Protein AF-A0A1F4JPG4-F1 (afdb_monomer)

Solvent-accessible surface area (backbone atoms only — not comparable to full-atom values): 14672 Å² total; per-residue (Å²): 130,88,76,69,52,67,64,58,46,40,51,52,53,46,51,53,44,42,60,70,40,31,48,63,54,47,49,51,46,50,54,31,70,70,43,93,56,99,53,76,68,69,80,77,63,60,66,38,52,47,49,38,48,53,51,49,48,50,43,56,33,50,41,50,49,49,53,22,49,54,39,47,54,52,50,50,54,30,48,78,70,67,55,60,92,38,73,50,48,52,41,30,34,50,52,41,40,63,76,67,62,60,84,70,82,78,71,80,83,76,86,62,102,54,96,76,76,81,73,70,85,66,73,46,69,64,57,50,46,52,52,23,51,53,47,55,53,54,48,59,76,68,57,88,55,44,34,50,74,46,47,47,50,40,37,23,54,60,51,44,53,75,91,72,52,59,67,65,53,44,50,51,37,27,51,49,36,49,57,36,46,54,55,71,73,44,78,82,68,80,63,83,81,78,60,74,57,52,65,57,58,50,52,50,52,52,50,52,51,49,45,47,39,61,66,78,63,45,81,67,62,72,78,77,66,81,52,74,64,53,55,57,46,46,57,60,53,50,66,74,68,60,90,82,83,83,87,81,131

Structure (mmCIF, N/CA/C/O backbone):
data_AF-A0A1F4JPG4-F1
#
_entry.i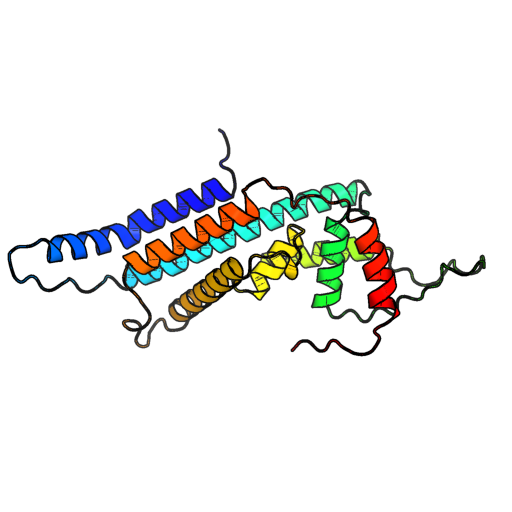d   AF-A0A1F4JPG4-F1
#
loop_
_atom_site.group_PDB
_atom_site.id
_atom_site.type_symbol
_atom_site.label_atom_id
_atom_site.label_alt_id
_atom_site.label_comp_id
_atom_site.label_asym_id
_atom_site.label_entity_id
_atom_site.label_seq_id
_atom_site.pdbx_PDB_ins_code
_atom_site.Cartn_x
_atom_site.Cartn_y
_atom_site.Cartn_z
_atom_site.occupancy
_atom_site.B_iso_or_equiv
_atom_site.auth_seq_id
_atom_site.auth_comp_id
_atom_site.auth_asym_id
_atom_site.auth_atom_id
_atom_site.pdbx_PDB_model_num
ATOM 1 N N . MET A 1 1 ? 18.561 -8.291 17.538 1.00 43.03 1 MET A N 1
ATOM 2 C CA . MET A 1 1 ? 18.469 -7.805 16.146 1.00 43.03 1 MET A CA 1
ATOM 3 C C . MET A 1 1 ? 17.394 -6.737 16.131 1.00 43.03 1 MET A C 1
ATOM 5 O O . MET A 1 1 ? 16.282 -7.047 16.532 1.00 43.03 1 MET A O 1
ATOM 9 N N . SER A 1 2 ? 17.735 -5.488 15.808 1.00 47.66 2 SER A N 1
ATOM 10 C CA . SER A 1 2 ? 16.728 -4.429 15.669 1.00 47.66 2 SER A CA 1
ATOM 11 C C . SER A 1 2 ? 15.822 -4.795 14.496 1.00 47.66 2 SER A C 1
ATOM 13 O O . SER A 1 2 ? 16.318 -4.946 13.383 1.00 47.66 2 SER A O 1
ATOM 15 N N . THR A 1 3 ? 14.533 -5.013 14.739 1.00 82.31 3 THR A N 1
ATOM 16 C CA . THR A 1 3 ? 13.554 -5.201 13.664 1.00 82.31 3 THR A CA 1
ATOM 17 C C . THR A 1 3 ? 13.344 -3.851 12.989 1.00 82.31 3 THR A C 1
ATOM 19 O O . THR A 1 3 ? 13.038 -2.881 13.682 1.00 82.31 3 THR A O 1
ATOM 22 N N . LEU A 1 4 ? 13.551 -3.780 11.672 1.00 84.75 4 LEU A N 1
ATOM 23 C CA . LEU A 1 4 ? 13.237 -2.588 10.879 1.00 84.75 4 LEU A CA 1
ATOM 24 C C . LEU A 1 4 ? 11.781 -2.175 11.120 1.00 84.75 4 LEU A C 1
ATOM 26 O O . LEU A 1 4 ? 10.916 -3.037 11.302 1.00 84.75 4 LEU A O 1
ATOM 30 N N . SER A 1 5 ? 11.505 -0.872 11.110 1.00 89.75 5 SER A N 1
ATOM 31 C CA . SER A 1 5 ? 10.121 -0.400 11.086 1.00 89.75 5 SER A CA 1
ATOM 32 C C . SER A 1 5 ? 9.413 -0.893 9.812 1.00 89.75 5 SER A C 1
ATOM 34 O O . SER A 1 5 ? 10.076 -1.144 8.797 1.00 89.75 5 SER A O 1
ATOM 36 N N . PRO A 1 6 ? 8.070 -1.004 9.808 1.00 91.81 6 PRO A N 1
ATOM 37 C CA . PRO A 1 6 ? 7.336 -1.444 8.622 1.00 91.81 6 PRO A CA 1
ATOM 38 C C . PRO A 1 6 ? 7.661 -0.629 7.361 1.00 91.81 6 PRO A C 1
ATOM 40 O O . PRO A 1 6 ? 7.755 -1.190 6.271 1.00 91.81 6 PRO A O 1
ATOM 43 N N . PHE A 1 7 ? 7.878 0.684 7.502 1.00 94.88 7 PHE A N 1
ATOM 44 C CA . PHE A 1 7 ? 8.242 1.538 6.373 1.00 94.88 7 PHE A CA 1
ATOM 45 C C . PHE A 1 7 ? 9.685 1.334 5.909 1.00 94.88 7 PHE A C 1
ATOM 47 O O . PHE A 1 7 ? 9.926 1.275 4.709 1.00 94.88 7 PHE A O 1
ATOM 54 N N . GLU A 1 8 ? 10.649 1.203 6.824 1.00 94.94 8 GLU A N 1
ATOM 55 C CA . GLU A 1 8 ? 12.039 0.913 6.440 1.00 94.94 8 GLU A CA 1
ATOM 56 C C . GLU A 1 8 ? 12.138 -0.420 5.696 1.00 94.94 8 GLU A C 1
ATOM 58 O O . GLU A 1 8 ? 12.852 -0.511 4.699 1.00 94.94 8 GLU A O 1
ATOM 63 N N . HIS A 1 9 ? 11.369 -1.425 6.131 1.00 95.50 9 HIS A N 1
ATOM 64 C CA . HIS A 1 9 ? 11.250 -2.687 5.410 1.00 95.50 9 HIS A CA 1
ATOM 65 C C . HIS A 1 9 ? 10.672 -2.471 4.004 1.00 95.50 9 HIS A C 1
ATOM 67 O O . HIS A 1 9 ? 11.303 -2.871 3.031 1.00 95.50 9 HIS A O 1
ATOM 73 N N . LEU A 1 10 ? 9.525 -1.790 3.872 1.00 97.06 10 LEU A N 1
ATOM 74 C CA . LEU A 1 10 ? 8.938 -1.455 2.565 1.00 97.06 10 LEU A CA 1
ATOM 75 C C . LEU A 1 10 ? 9.953 -0.759 1.647 1.00 97.06 10 LEU A C 1
ATOM 77 O O . LEU A 1 10 ? 10.132 -1.155 0.496 1.00 97.06 10 LEU A O 1
ATOM 81 N N . PHE A 1 11 ? 10.613 0.281 2.154 1.00 97.50 11 PHE A N 1
ATOM 82 C CA . PHE A 1 11 ? 11.562 1.076 1.387 1.00 97.50 11 PHE A CA 1
ATOM 83 C C . PHE A 1 11 ? 12.734 0.222 0.898 1.00 97.50 11 PHE A C 1
ATOM 85 O O . PHE A 1 11 ? 13.049 0.247 -0.290 1.00 97.50 11 PHE A O 1
ATOM 92 N N . GLN A 1 12 ? 13.336 -0.575 1.787 1.00 97.69 12 GLN A N 1
ATOM 93 C CA . GLN A 1 12 ? 14.431 -1.474 1.429 1.00 97.69 12 GLN A CA 1
ATOM 94 C C . GLN A 1 12 ? 14.002 -2.471 0.346 1.00 97.69 12 GLN A C 1
ATOM 96 O O . GLN A 1 12 ? 14.712 -2.658 -0.640 1.00 97.69 12 GLN A O 1
ATOM 101 N N . ARG A 1 13 ? 12.831 -3.094 0.503 1.00 98.25 13 ARG A N 1
ATOM 102 C CA . ARG A 1 13 ? 12.308 -4.068 -0.461 1.00 98.25 13 ARG A CA 1
ATOM 103 C C . ARG A 1 13 ? 12.066 -3.438 -1.830 1.00 98.25 13 ARG A C 1
ATOM 105 O O . ARG A 1 13 ? 12.460 -4.003 -2.846 1.00 98.25 13 ARG A O 1
ATOM 112 N N . CYS A 1 14 ? 11.480 -2.246 -1.872 1.00 98.19 14 CYS A N 1
ATOM 113 C CA . CYS A 1 14 ? 11.285 -1.504 -3.114 1.00 98.19 14 CYS A CA 1
ATOM 114 C C . CYS A 1 14 ? 12.612 -1.103 -3.778 1.00 98.19 14 CYS A C 1
ATOM 116 O O . CYS A 1 14 ? 12.734 -1.221 -4.995 1.00 98.19 14 CYS A O 1
ATOM 118 N N . ASP A 1 15 ? 13.616 -0.685 -3.005 1.00 98.38 15 ASP A N 1
ATOM 119 C CA . ASP A 1 15 ? 14.960 -0.381 -3.514 1.00 98.38 15 ASP A CA 1
ATOM 120 C C . ASP A 1 15 ? 15.645 -1.626 -4.111 1.00 98.38 15 ASP A C 1
ATOM 122 O O . ASP A 1 15 ? 16.208 -1.568 -5.206 1.00 98.38 15 ASP A O 1
ATOM 126 N N . GLU A 1 16 ? 15.516 -2.787 -3.461 1.00 98.44 16 GLU A N 1
ATOM 127 C CA . GLU A 1 16 ? 15.978 -4.075 -3.998 1.00 98.44 16 GLU A CA 1
ATOM 128 C C . GLU A 1 16 ? 15.291 -4.423 -5.332 1.00 98.44 16 GLU A C 1
ATOM 130 O O . GLU A 1 16 ? 15.946 -4.893 -6.267 1.00 98.44 16 GLU A O 1
ATOM 135 N N . LEU A 1 17 ? 13.983 -4.168 -5.453 1.00 98.44 17 LEU A N 1
ATOM 136 C CA . LEU A 1 17 ? 13.232 -4.391 -6.692 1.00 98.44 17 LEU A CA 1
ATOM 137 C C . LEU A 1 17 ? 13.666 -3.437 -7.814 1.00 98.44 17 LEU A C 1
ATOM 139 O O . LEU A 1 17 ? 13.814 -3.883 -8.952 1.00 98.44 17 LEU A O 1
ATOM 143 N N . ILE A 1 18 ? 13.911 -2.157 -7.509 1.00 98.44 18 ILE A N 1
ATOM 144 C CA . ILE A 1 18 ? 14.429 -1.175 -8.477 1.00 98.44 18 ILE A CA 1
ATOM 145 C C . ILE A 1 18 ? 15.778 -1.651 -9.025 1.00 98.44 18 ILE A C 1
ATOM 147 O O . ILE A 1 18 ? 15.932 -1.796 -10.240 1.00 98.44 18 ILE A O 1
ATOM 151 N N . LYS A 1 19 ? 16.716 -1.988 -8.132 1.00 98.50 19 LYS A N 1
ATOM 152 C CA . LYS A 1 19 ? 18.059 -2.461 -8.498 1.00 98.50 19 LYS A CA 1
ATOM 153 C C . LYS A 1 19 ? 18.034 -3.721 -9.351 1.00 98.50 19 LYS A C 1
ATOM 155 O O . LYS A 1 19 ? 18.866 -3.895 -10.237 1.00 98.50 19 LYS A O 1
ATOM 160 N N . LYS A 1 20 ? 17.095 -4.623 -9.068 1.00 98.12 20 LYS A N 1
ATOM 161 C CA . LYS A 1 20 ? 16.998 -5.903 -9.767 1.00 98.12 20 LYS A CA 1
ATOM 162 C C . LYS A 1 20 ? 16.362 -5.782 -11.151 1.00 98.12 20 LYS A C 1
ATOM 164 O O . LYS A 1 20 ? 16.842 -6.435 -12.071 1.00 98.12 20 LYS A O 1
ATOM 169 N N . TYR A 1 21 ? 15.283 -5.013 -11.288 1.00 97.06 21 TYR A N 1
ATOM 170 C CA . TYR A 1 21 ? 14.443 -5.046 -12.492 1.00 97.06 21 TYR A CA 1
ATOM 171 C C . TYR A 1 21 ? 14.534 -3.789 -13.361 1.00 97.06 21 TYR A C 1
ATOM 173 O O . TYR A 1 21 ? 14.313 -3.887 -14.564 1.00 97.06 21 TYR A O 1
ATOM 181 N N . LEU A 1 22 ? 14.838 -2.620 -12.788 1.00 96.50 22 LEU A N 1
ATOM 182 C CA . LEU A 1 22 ? 14.841 -1.353 -13.527 1.00 96.50 22 LEU A CA 1
ATOM 183 C C . LEU A 1 22 ? 16.251 -0.882 -13.871 1.00 96.50 22 LEU A C 1
ATOM 185 O O . LEU A 1 22 ? 16.500 -0.538 -15.024 1.00 96.50 22 LEU A O 1
ATOM 189 N N . ASP A 1 23 ? 17.180 -0.909 -12.912 1.00 97.06 23 ASP A N 1
ATOM 190 C CA . ASP A 1 23 ? 18.548 -0.412 -13.118 1.00 97.06 23 ASP A CA 1
ATOM 191 C C . ASP A 1 23 ? 19.264 -1.051 -14.328 1.00 97.06 23 ASP A C 1
ATOM 193 O O . ASP A 1 23 ? 19.927 -0.315 -15.062 1.00 97.06 23 ASP A O 1
ATOM 197 N N . PRO A 1 24 ? 19.120 -2.363 -14.625 1.00 95.94 24 PRO A N 1
ATOM 198 C CA . PRO A 1 24 ? 19.713 -2.947 -15.829 1.00 95.94 24 PRO A CA 1
ATOM 199 C C . PRO A 1 24 ? 19.154 -2.358 -17.132 1.00 95.94 24 PRO A C 1
ATOM 201 O O . PRO A 1 24 ? 19.920 -2.125 -18.067 1.00 95.94 24 PRO A O 1
ATOM 204 N N . ILE A 1 25 ? 17.843 -2.091 -17.187 1.00 94.31 25 ILE A N 1
ATOM 205 C CA . ILE A 1 25 ? 17.171 -1.504 -18.357 1.00 94.31 25 ILE A CA 1
ATOM 206 C C . ILE A 1 25 ? 17.640 -0.060 -18.539 1.00 94.31 25 ILE A C 1
ATOM 208 O O . ILE A 1 25 ? 18.108 0.308 -19.612 1.00 94.31 25 ILE A O 1
ATOM 212 N N . ILE A 1 26 ? 17.590 0.728 -17.461 1.00 94.75 26 ILE A N 1
ATOM 213 C CA . ILE A 1 26 ? 18.007 2.136 -17.447 1.00 94.75 26 ILE A CA 1
ATOM 214 C C . ILE A 1 26 ? 19.466 2.265 -17.887 1.00 94.75 26 ILE A C 1
ATOM 216 O O . ILE A 1 26 ? 19.798 3.105 -18.722 1.00 94.75 26 ILE A O 1
ATOM 220 N N . LYS A 1 27 ? 20.346 1.411 -17.356 1.00 94.31 27 LYS A N 1
ATOM 221 C CA . LYS A 1 27 ? 21.761 1.412 -17.719 1.00 94.31 27 LYS A CA 1
ATOM 222 C C . LYS A 1 27 ? 21.963 1.092 -19.200 1.00 94.31 27 LYS A C 1
ATOM 224 O O . LYS A 1 27 ? 22.714 1.796 -19.862 1.00 94.31 27 LYS A O 1
ATOM 229 N N . ALA A 1 28 ? 21.282 0.076 -19.730 1.00 91.56 28 ALA A N 1
ATOM 230 C CA . ALA A 1 28 ? 21.387 -0.284 -21.143 1.00 91.56 28 ALA A CA 1
ATOM 231 C C . ALA A 1 28 ? 20.896 0.842 -22.073 1.00 91.56 28 ALA A C 1
ATOM 233 O O . ALA A 1 28 ? 21.513 1.101 -23.107 1.00 91.56 28 ALA A O 1
ATOM 234 N N . GLU A 1 29 ? 19.822 1.542 -21.695 1.00 90.44 29 GLU A N 1
ATOM 235 C CA . GLU A 1 29 ? 19.329 2.725 -22.411 1.00 90.44 29 GLU A CA 1
ATOM 236 C C . GLU A 1 29 ? 20.355 3.871 -22.383 1.00 90.44 29 GLU A C 1
ATOM 238 O O . GLU A 1 29 ? 20.649 4.464 -23.422 1.00 90.44 29 GLU A O 1
ATOM 243 N N . GLN A 1 30 ? 20.944 4.161 -21.219 1.00 91.00 30 GLN A N 1
ATOM 244 C CA . GLN A 1 30 ? 21.966 5.204 -21.068 1.00 91.00 30 GLN A CA 1
ATOM 245 C C . GLN A 1 30 ? 23.254 4.877 -21.831 1.00 91.00 30 GLN A C 1
ATOM 247 O O . GLN A 1 30 ? 23.802 5.749 -22.504 1.00 91.00 30 GLN A O 1
ATOM 252 N N . ASP A 1 31 ? 23.725 3.632 -21.767 1.00 91.31 31 ASP A N 1
ATOM 253 C CA . ASP A 1 31 ? 24.916 3.175 -22.487 1.00 91.31 31 ASP A CA 1
ATOM 254 C C . ASP A 1 31 ? 24.715 3.303 -24.010 1.00 91.31 31 ASP A C 1
ATOM 256 O O . ASP A 1 31 ? 25.620 3.748 -24.718 1.00 91.31 31 ASP A O 1
ATOM 260 N N . ALA A 1 32 ? 23.511 3.001 -24.515 1.00 88.25 32 ALA A N 1
ATOM 261 C CA . ALA A 1 32 ? 23.164 3.191 -25.924 1.00 88.25 32 ALA A CA 1
ATOM 262 C C . ALA A 1 32 ? 23.142 4.676 -26.330 1.00 88.25 32 ALA A C 1
ATOM 264 O O . ALA A 1 32 ? 23.660 5.021 -27.390 1.00 88.25 32 ALA A O 1
ATOM 265 N N . LEU A 1 33 ? 22.591 5.556 -25.486 1.00 87.12 33 LEU A N 1
ATOM 266 C CA . LEU A 1 33 ? 22.547 7.005 -25.735 1.00 87.12 33 LEU A CA 1
ATOM 267 C C . LEU A 1 33 ? 23.930 7.669 -25.689 1.00 87.12 33 LEU A C 1
ATOM 269 O O . LEU A 1 33 ? 24.162 8.649 -26.393 1.00 87.12 33 LEU A O 1
ATOM 273 N N . ASN A 1 34 ? 24.838 7.149 -24.863 1.00 88.62 34 ASN A N 1
ATOM 274 C CA . ASN A 1 34 ? 26.202 7.661 -24.724 1.00 88.62 34 ASN A CA 1
ATOM 275 C C . ASN A 1 34 ? 27.166 7.103 -25.786 1.00 88.62 34 ASN A C 1
ATOM 277 O O . ASN A 1 34 ? 28.301 7.576 -25.893 1.00 88.62 34 ASN A O 1
ATOM 281 N N . SER A 1 35 ? 26.746 6.099 -26.562 1.00 86.75 35 SER A N 1
ATOM 282 C CA . SER A 1 35 ? 27.566 5.537 -27.631 1.00 86.75 35 SER A CA 1
ATOM 283 C C . SER A 1 35 ? 27.726 6.533 -28.780 1.00 86.75 35 SER A C 1
ATOM 285 O O . SER A 1 35 ? 26.779 7.181 -29.217 1.00 86.75 35 SER A O 1
ATOM 287 N N . SER A 1 36 ? 28.952 6.648 -29.291 1.00 73.94 36 SER A N 1
ATOM 288 C CA . SER A 1 36 ? 29.264 7.490 -30.456 1.00 73.94 36 SER A CA 1
ATOM 289 C C . SER A 1 36 ? 28.822 6.857 -31.781 1.00 73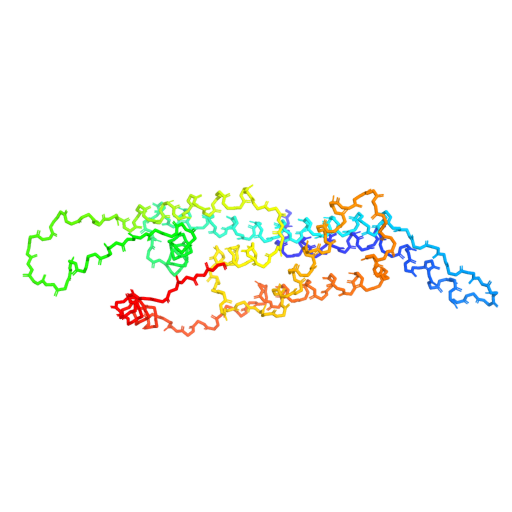.94 36 SER A C 1
ATOM 291 O O . SER A 1 36 ? 28.788 7.531 -32.810 1.00 73.94 36 SER A O 1
ATOM 293 N N . GLU A 1 37 ? 28.498 5.565 -31.768 1.00 79.25 37 GLU A N 1
ATOM 294 C CA . GLU A 1 37 ? 27.938 4.857 -32.914 1.00 79.25 37 GLU A CA 1
ATOM 295 C C . GLU A 1 37 ? 26.405 4.969 -32.905 1.00 79.25 37 GLU A C 1
ATOM 297 O O . GLU A 1 37 ? 25.813 5.055 -31.828 1.00 79.25 37 GLU A O 1
ATOM 302 N N . PRO A 1 38 ? 25.729 4.948 -34.070 1.00 68.25 38 PRO A N 1
ATOM 303 C CA . PRO A 1 38 ? 24.271 4.915 -34.144 1.00 68.25 38 PRO A CA 1
ATOM 304 C C . PRO A 1 38 ? 23.743 3.563 -33.634 1.00 68.25 38 PRO A C 1
ATOM 306 O O . PRO A 1 38 ? 23.381 2.676 -34.407 1.00 68.25 38 PRO A O 1
ATOM 309 N N . VAL A 1 39 ? 23.725 3.394 -32.313 1.00 72.56 39 VAL A N 1
ATOM 310 C CA . VAL A 1 39 ? 23.192 2.221 -31.626 1.00 72.56 39 VAL A CA 1
ATOM 311 C C . VAL A 1 39 ? 21.679 2.389 -31.518 1.00 72.56 39 VAL A C 1
ATOM 313 O O . VAL A 1 39 ? 21.182 3.393 -31.010 1.00 72.56 39 VAL A O 1
ATOM 316 N N . GLN A 1 40 ? 20.920 1.410 -32.014 1.00 73.62 40 GLN A N 1
ATOM 317 C CA . GLN A 1 40 ? 19.486 1.357 -31.740 1.00 73.62 40 GLN A CA 1
ATOM 318 C C . GLN A 1 40 ? 19.281 1.149 -30.238 1.00 73.62 40 GLN A C 1
ATOM 320 O O . GLN A 1 40 ? 19.857 0.224 -29.665 1.00 73.62 40 GLN A O 1
ATOM 325 N N . VAL A 1 41 ? 18.454 1.994 -29.614 1.00 75.31 41 VAL A N 1
ATOM 326 C CA . VAL A 1 41 ? 18.059 1.818 -28.211 1.00 75.31 41 VAL A CA 1
ATOM 327 C C . VAL A 1 41 ? 17.502 0.399 -28.045 1.00 75.31 41 VAL A C 1
ATOM 329 O O . VAL A 1 41 ? 16.621 0.011 -28.825 1.00 75.31 41 VAL A O 1
ATOM 332 N N . PRO A 1 42 ? 18.024 -0.396 -27.093 1.00 78.75 42 PRO A N 1
ATOM 333 C CA . PRO A 1 42 ? 17.575 -1.766 -26.906 1.00 78.75 42 PRO A CA 1
ATOM 334 C C . PRO A 1 42 ? 16.079 -1.797 -26.585 1.00 78.75 42 PRO A C 1
ATOM 336 O O . PRO A 1 42 ? 15.554 -0.919 -25.901 1.00 78.75 42 PRO A O 1
ATOM 339 N N . LEU A 1 43 ? 15.381 -2.817 -27.089 1.00 80.31 43 LEU A N 1
ATOM 340 C CA . LEU A 1 43 ? 13.981 -3.035 -26.733 1.00 80.31 43 LEU A CA 1
ATOM 341 C C . LEU A 1 43 ? 13.876 -3.251 -25.212 1.00 80.31 43 LEU A C 1
ATOM 343 O O . LEU A 1 43 ? 14.623 -4.081 -24.687 1.00 80.31 43 LEU A O 1
ATOM 347 N N . PRO A 1 44 ? 12.963 -2.550 -24.513 1.00 81.75 44 PRO A N 1
ATOM 348 C CA . PRO A 1 44 ? 12.787 -2.728 -23.080 1.00 81.75 44 PRO A CA 1
ATOM 349 C C . PRO A 1 44 ? 12.446 -4.176 -22.725 1.00 81.75 44 PRO A C 1
ATOM 351 O O . PRO A 1 44 ? 11.647 -4.825 -23.407 1.00 81.75 44 PRO A O 1
ATOM 354 N N . ASP A 1 45 ? 13.009 -4.663 -21.620 1.00 89.31 45 ASP A N 1
ATOM 355 C CA . ASP A 1 45 ? 12.624 -5.944 -21.034 1.00 89.31 45 ASP A CA 1
ATOM 356 C C . ASP A 1 45 ? 11.254 -5.806 -20.345 1.00 89.31 45 ASP A C 1
ATOM 358 O O . ASP A 1 45 ? 11.132 -5.428 -19.175 1.00 89.31 45 ASP A O 1
ATOM 362 N N . PHE A 1 46 ? 10.198 -6.075 -21.115 1.00 88.31 46 PHE A N 1
ATOM 363 C CA . PHE A 1 46 ? 8.816 -5.971 -20.651 1.00 88.31 46 PHE A CA 1
ATOM 364 C C . PHE A 1 46 ? 8.473 -6.976 -19.547 1.00 88.31 46 PHE A C 1
ATOM 366 O O . PHE A 1 46 ? 7.604 -6.680 -18.725 1.00 88.31 46 PHE A O 1
ATOM 373 N N . ASP A 1 47 ? 9.153 -8.122 -19.489 1.00 90.12 47 ASP A N 1
ATOM 374 C CA . ASP A 1 47 ? 8.927 -9.119 -18.440 1.00 90.12 47 ASP A CA 1
ATOM 375 C C . ASP A 1 47 ? 9.481 -8.615 -17.107 1.00 90.12 47 ASP A C 1
ATOM 377 O O . ASP A 1 47 ? 8.802 -8.699 -16.079 1.00 90.12 47 ASP A O 1
ATOM 381 N N . SER A 1 48 ? 10.662 -7.991 -17.127 1.00 92.75 48 SER A N 1
ATOM 382 C CA . SER A 1 48 ? 11.222 -7.316 -15.953 1.00 92.75 48 SER A CA 1
ATOM 383 C C . SER A 1 48 ? 10.349 -6.149 -15.482 1.00 92.75 48 SER A C 1
ATOM 385 O O . SER A 1 48 ? 10.108 -6.016 -14.280 1.00 92.75 48 SER A O 1
ATOM 387 N N . LEU A 1 49 ? 9.795 -5.342 -16.397 1.00 93.06 49 LEU A N 1
ATOM 388 C CA . LEU A 1 49 ? 8.860 -4.260 -16.047 1.00 93.06 49 LEU A CA 1
ATOM 389 C C . LEU A 1 49 ? 7.548 -4.788 -15.445 1.00 93.06 49 LEU A C 1
ATOM 391 O O . LEU A 1 49 ? 7.040 -4.239 -14.461 1.00 93.06 49 LEU A O 1
ATOM 395 N N . ALA A 1 50 ? 7.002 -5.870 -16.005 1.00 91.94 50 ALA A N 1
ATOM 396 C CA . ALA A 1 50 ? 5.814 -6.533 -15.481 1.00 91.94 50 ALA A CA 1
ATOM 397 C C . ALA A 1 50 ? 6.063 -7.100 -14.076 1.00 91.94 50 ALA A C 1
ATOM 399 O O . ALA A 1 50 ? 5.278 -6.851 -13.156 1.00 91.94 50 ALA A O 1
ATOM 400 N N . ALA A 1 51 ? 7.177 -7.817 -13.901 1.00 94.19 51 ALA A N 1
ATOM 401 C CA . ALA A 1 51 ? 7.587 -8.388 -12.626 1.00 94.19 51 ALA A CA 1
ATOM 402 C C . ALA A 1 51 ? 7.794 -7.299 -11.570 1.00 94.19 51 ALA A C 1
ATOM 404 O O . ALA A 1 51 ? 7.262 -7.419 -10.466 1.00 94.19 51 ALA A O 1
ATOM 405 N N . PHE A 1 52 ? 8.492 -6.212 -11.921 1.00 96.12 52 PHE A N 1
ATOM 406 C CA . PHE A 1 52 ? 8.671 -5.059 -11.045 1.00 96.12 52 PHE A CA 1
ATOM 407 C C . PHE A 1 52 ? 7.328 -4.542 -10.534 1.00 96.12 52 PHE A C 1
ATOM 409 O O . PHE A 1 52 ? 7.125 -4.500 -9.324 1.00 96.12 52 PHE A O 1
ATOM 416 N N . ARG A 1 53 ? 6.391 -4.225 -11.439 1.00 94.81 53 ARG A N 1
ATOM 417 C CA . ARG A 1 53 ? 5.091 -3.638 -11.083 1.00 94.81 53 ARG A CA 1
ATOM 418 C C . ARG A 1 53 ? 4.241 -4.558 -10.202 1.00 94.81 53 ARG A C 1
ATOM 420 O O . ARG A 1 53 ? 3.540 -4.080 -9.312 1.00 94.81 53 ARG A O 1
ATOM 427 N N . LEU A 1 54 ? 4.268 -5.868 -10.454 1.00 94.19 54 LEU A N 1
ATOM 428 C CA . LEU A 1 54 ? 3.545 -6.848 -9.637 1.00 94.19 54 LEU A CA 1
ATOM 429 C C . LEU A 1 54 ? 4.136 -6.943 -8.226 1.00 94.19 54 LEU A C 1
ATOM 431 O O . LEU A 1 54 ? 3.390 -6.926 -7.247 1.00 94.19 54 LEU A O 1
ATOM 435 N N . LEU A 1 55 ? 5.464 -7.025 -8.126 1.00 97.06 55 LEU A N 1
ATOM 436 C CA . LEU A 1 55 ? 6.162 -7.217 -6.857 1.00 97.06 55 LEU A CA 1
ATOM 437 C C . LEU A 1 55 ? 6.140 -5.954 -5.994 1.00 97.06 55 LEU A C 1
ATOM 439 O O . LEU A 1 55 ? 5.806 -6.038 -4.818 1.00 97.06 55 LEU A O 1
ATOM 443 N N . SER A 1 56 ? 6.412 -4.778 -6.55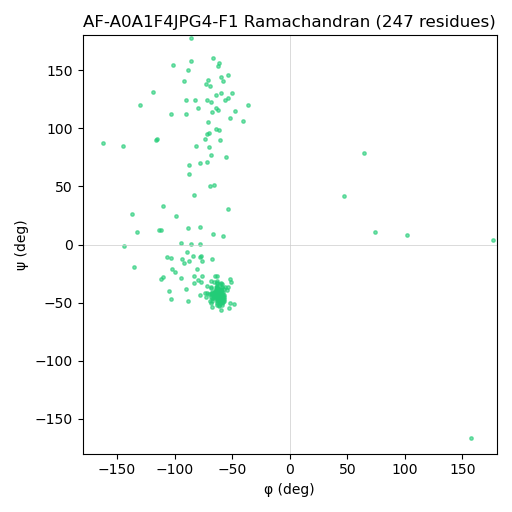9 1.00 97.62 56 SER A N 1
ATOM 444 C CA . SER A 1 56 ? 6.375 -3.511 -5.815 1.00 97.62 56 SER A CA 1
ATOM 445 C C . SER A 1 56 ? 4.973 -3.202 -5.286 1.00 97.62 56 SER A C 1
ATOM 447 O O . SER A 1 56 ? 4.821 -2.729 -4.163 1.00 97.62 56 SER A O 1
ATOM 449 N N . HIS A 1 57 ? 3.927 -3.512 -6.058 1.00 96.00 57 HIS A N 1
ATOM 450 C CA . HIS A 1 57 ? 2.549 -3.391 -5.596 1.00 96.00 57 HIS A CA 1
ATOM 451 C C . HIS A 1 57 ? 2.267 -4.321 -4.411 1.00 96.00 57 HIS A C 1
ATOM 453 O O . HIS A 1 57 ? 1.586 -3.908 -3.474 1.00 96.00 57 HIS A O 1
ATOM 459 N N . ALA A 1 58 ? 2.761 -5.562 -4.445 1.00 96.56 58 ALA A N 1
ATOM 460 C CA . ALA A 1 58 ? 2.612 -6.494 -3.329 1.00 96.56 58 ALA A CA 1
ATOM 461 C C . ALA A 1 58 ? 3.329 -5.987 -2.063 1.00 96.56 58 ALA A C 1
ATOM 463 O O . ALA A 1 58 ? 2.790 -6.118 -0.968 1.00 96.56 58 ALA A O 1
ATOM 464 N N . GLU A 1 59 ? 4.495 -5.349 -2.203 1.00 98.12 59 GLU A N 1
ATOM 465 C CA . GLU A 1 59 ? 5.196 -4.728 -1.070 1.00 98.12 59 GLU A CA 1
ATOM 466 C C . GLU A 1 59 ? 4.393 -3.542 -0.491 1.00 98.12 59 GLU A C 1
ATOM 468 O O . GLU A 1 59 ? 4.213 -3.458 0.725 1.00 98.12 59 GLU A O 1
ATOM 473 N N . LEU A 1 60 ? 3.830 -2.665 -1.340 1.00 97.94 60 LEU A N 1
ATOM 474 C CA . LEU A 1 60 ? 2.951 -1.567 -0.897 1.00 97.94 60 LEU A CA 1
ATOM 475 C C . LEU A 1 60 ? 1.725 -2.093 -0.136 1.00 97.94 60 LEU A C 1
ATOM 477 O O . LEU A 1 60 ? 1.393 -1.591 0.936 1.00 97.94 60 LEU A O 1
ATOM 481 N N . GLU A 1 61 ? 1.059 -3.110 -0.679 1.00 96.50 61 GLU A N 1
ATOM 482 C CA . GLU A 1 61 ? -0.074 -3.786 -0.041 1.00 96.50 61 GLU A CA 1
ATOM 483 C C . GLU A 1 61 ? 0.316 -4.368 1.322 1.00 96.50 61 GLU A C 1
ATOM 485 O O . GLU A 1 61 ? -0.330 -4.072 2.331 1.00 96.50 61 GLU A O 1
ATOM 490 N N . GLY A 1 62 ? 1.432 -5.101 1.373 1.00 96.50 62 GLY A N 1
ATOM 491 C CA . GLY A 1 62 ? 1.962 -5.687 2.599 1.00 96.50 62 GLY A CA 1
ATOM 492 C C . GLY A 1 62 ? 2.242 -4.651 3.689 1.00 96.50 62 GLY A C 1
ATOM 493 O O . GLY A 1 62 ? 1.940 -4.900 4.857 1.00 96.50 62 GLY A O 1
ATOM 494 N N . TYR A 1 63 ? 2.743 -3.466 3.326 1.00 97.06 63 TYR A N 1
ATOM 495 C CA . TYR A 1 63 ? 2.941 -2.362 4.268 1.00 97.06 63 TYR A CA 1
ATOM 496 C C . TYR A 1 63 ? 1.627 -1.889 4.904 1.00 97.06 63 TYR A C 1
ATOM 498 O O . TYR A 1 63 ? 1.527 -1.819 6.135 1.00 97.06 63 TYR A O 1
ATOM 506 N N . PHE A 1 64 ? 0.607 -1.587 4.092 1.00 96.81 64 PHE A N 1
ATOM 507 C CA . PHE A 1 64 ? -0.670 -1.098 4.616 1.00 96.81 64 PHE A CA 1
ATOM 508 C C . PHE A 1 64 ? -1.365 -2.155 5.478 1.00 96.81 64 PHE A C 1
ATOM 510 O O . PHE A 1 64 ? -1.907 -1.840 6.539 1.00 96.81 64 PHE A O 1
ATOM 517 N N . GLU A 1 65 ? -1.312 -3.421 5.069 1.00 96.00 65 GLU A N 1
ATOM 518 C CA . GLU A 1 65 ? -1.864 -4.516 5.860 1.00 96.00 65 GLU A CA 1
ATOM 519 C C . GLU A 1 65 ? -1.121 -4.723 7.175 1.00 96.00 65 GLU A C 1
ATOM 521 O O . GLU A 1 65 ? -1.764 -4.931 8.203 1.00 96.00 65 GLU A O 1
ATOM 526 N N . ALA A 1 66 ? 0.212 -4.648 7.178 1.00 94.75 66 ALA A N 1
ATOM 527 C CA . ALA A 1 66 ? 1.006 -4.781 8.395 1.00 94.75 66 ALA A CA 1
ATOM 528 C C . ALA A 1 66 ? 0.644 -3.691 9.415 1.00 94.75 66 ALA A C 1
ATOM 530 O O . ALA A 1 66 ? 0.308 -4.007 10.557 1.00 94.75 66 ALA A O 1
ATOM 531 N N . LYS A 1 67 ? 0.595 -2.423 8.988 1.00 94.06 67 LYS A N 1
ATOM 532 C CA . LYS A 1 67 ? 0.190 -1.290 9.843 1.00 94.06 67 LYS A CA 1
ATOM 533 C C . LYS A 1 67 ? -1.245 -1.431 10.366 1.00 94.06 67 LYS A C 1
ATOM 535 O O . LYS A 1 67 ? -1.524 -1.144 11.536 1.00 94.06 67 LYS A O 1
ATOM 540 N N . ALA A 1 68 ? -2.170 -1.897 9.526 1.00 93.75 68 ALA A N 1
ATOM 541 C CA . ALA A 1 68 ? -3.553 -2.128 9.933 1.00 93.75 68 ALA A CA 1
ATOM 542 C C . ALA A 1 68 ? -3.662 -3.289 10.942 1.00 93.75 68 ALA A C 1
ATOM 544 O O . ALA A 1 68 ? -4.359 -3.155 11.949 1.00 93.75 68 ALA A O 1
ATOM 545 N N . LYS A 1 69 ? -2.925 -4.392 10.734 1.00 95.00 69 LYS A N 1
ATOM 546 C CA . LYS A 1 69 ? -2.837 -5.537 11.663 1.00 95.00 69 LYS A CA 1
ATOM 547 C C . LYS A 1 69 ? -2.255 -5.126 13.014 1.00 95.00 69 LYS A C 1
ATOM 549 O O . LYS A 1 69 ? -2.798 -5.510 14.048 1.00 95.00 69 LYS A O 1
ATOM 554 N N . GLU A 1 70 ? -1.188 -4.328 13.024 1.00 93.75 70 GLU A N 1
ATOM 555 C CA . GLU A 1 70 ? -0.614 -3.773 14.256 1.00 93.75 70 GLU A CA 1
ATOM 556 C C . GLU A 1 70 ? -1.641 -2.935 15.020 1.00 93.75 70 GLU A C 1
ATOM 558 O O . GLU A 1 70 ? -1.801 -3.101 16.230 1.00 93.75 70 GLU A O 1
ATOM 563 N N . THR A 1 71 ? -2.397 -2.090 14.313 1.00 92.12 71 THR A N 1
ATOM 564 C CA . THR A 1 71 ? -3.438 -1.272 14.944 1.00 92.12 71 THR A CA 1
ATOM 565 C C . THR A 1 71 ? -4.572 -2.127 15.504 1.00 92.12 71 THR A C 1
ATOM 567 O O . THR A 1 71 ? -4.974 -1.915 16.647 1.00 92.12 71 THR A O 1
ATOM 570 N N . LEU A 1 72 ? -5.051 -3.128 14.759 1.00 94.19 72 LEU A N 1
ATOM 571 C CA . LEU A 1 72 ? -6.070 -4.062 15.248 1.00 94.19 72 LEU A CA 1
ATOM 572 C C . LEU A 1 72 ? -5.596 -4.843 16.473 1.00 94.19 72 LEU A C 1
ATOM 574 O O . LEU A 1 72 ? -6.364 -5.002 17.412 1.00 94.19 72 LEU A O 1
ATOM 578 N N . LYS A 1 73 ? -4.327 -5.263 16.516 1.00 94.88 73 LYS A N 1
ATOM 579 C CA . LYS A 1 73 ? -3.755 -5.941 17.685 1.00 94.88 73 LYS A CA 1
ATOM 580 C C . LYS A 1 73 ? -3.789 -5.057 18.935 1.00 94.88 73 LYS A C 1
ATOM 582 O O . LYS A 1 73 ? -4.069 -5.554 20.022 1.00 94.88 73 LYS A O 1
ATOM 587 N N . ILE A 1 74 ? -3.515 -3.760 18.789 1.00 92.62 74 ILE A N 1
ATOM 588 C CA . ILE A 1 74 ? -3.637 -2.796 19.894 1.00 92.62 74 ILE A CA 1
ATOM 589 C C . ILE A 1 74 ? -5.104 -2.666 20.316 1.00 92.62 74 ILE A C 1
ATOM 591 O O . ILE A 1 74 ? -5.401 -2.700 21.507 1.00 92.62 74 ILE A O 1
ATOM 595 N N . LEU A 1 75 ? -6.027 -2.565 19.354 1.00 92.38 75 LEU A N 1
ATOM 596 C CA . LEU A 1 75 ? -7.456 -2.477 19.655 1.00 92.38 75 LEU A CA 1
ATOM 597 C C . LEU A 1 75 ? -7.989 -3.736 20.335 1.00 92.38 75 LEU A C 1
ATOM 599 O O . LEU A 1 75 ? -8.798 -3.619 21.244 1.00 92.38 75 LEU A O 1
ATOM 603 N N . ASP A 1 76 ? -7.503 -4.918 19.969 1.00 94.38 76 ASP A N 1
ATOM 604 C CA . ASP A 1 76 ? -7.845 -6.169 20.645 1.00 94.38 76 ASP A CA 1
ATOM 605 C C . ASP A 1 76 ? -7.411 -6.145 22.113 1.00 94.38 76 ASP A C 1
ATOM 607 O O . ASP A 1 76 ? -8.195 -6.464 23.001 1.00 94.38 76 ASP A O 1
ATOM 611 N N . GLN A 1 77 ? -6.187 -5.694 22.393 1.00 94.56 77 GLN A N 1
ATOM 612 C CA . GLN A 1 77 ? -5.703 -5.547 23.768 1.00 94.56 77 GLN A CA 1
ATOM 613 C C . GLN A 1 77 ? -6.538 -4.536 24.563 1.00 94.56 77 GLN A C 1
ATOM 615 O O . GLN A 1 77 ? -6.870 -4.784 25.723 1.00 94.56 77 GLN A O 1
ATOM 620 N N . ASP A 1 78 ? -6.898 -3.413 23.941 1.00 92.75 78 ASP A N 1
ATOM 621 C CA . ASP A 1 78 ? -7.769 -2.410 24.550 1.00 92.75 78 ASP A CA 1
ATOM 622 C C . ASP A 1 78 ? -9.183 -2.963 24.792 1.00 92.75 78 ASP A C 1
ATOM 624 O O . ASP A 1 78 ? -9.757 -2.712 25.852 1.00 92.75 78 ASP A O 1
ATOM 628 N N . PHE A 1 79 ? -9.729 -3.757 23.868 1.00 93.06 79 PHE A N 1
ATOM 629 C CA . PHE A 1 79 ? -11.033 -4.408 24.007 1.00 93.06 79 PHE A CA 1
ATOM 630 C C . PHE A 1 79 ? -11.073 -5.353 25.209 1.00 93.06 79 PHE A C 1
ATOM 632 O O . PHE A 1 79 ? -11.965 -5.235 26.052 1.00 93.06 79 PHE A O 1
ATOM 639 N N . GLU A 1 80 ? -10.082 -6.242 25.321 1.00 93.19 80 GLU A N 1
ATOM 640 C CA . GLU A 1 80 ? -9.959 -7.190 26.436 1.00 93.19 80 GLU A CA 1
ATOM 641 C C . GLU A 1 80 ? -9.753 -6.468 27.776 1.00 93.19 80 GLU A C 1
ATOM 643 O O . GLU A 1 80 ? -10.274 -6.884 28.809 1.00 93.19 80 GLU A O 1
ATOM 648 N N . ALA A 1 81 ? -9.059 -5.326 27.760 1.00 92.19 81 ALA A N 1
ATOM 649 C CA . ALA A 1 81 ? -8.900 -4.458 28.924 1.00 92.19 81 ALA A CA 1
ATOM 650 C C . ALA A 1 81 ? -10.139 -3.588 29.235 1.00 92.19 81 ALA A C 1
ATOM 652 O O . ALA A 1 81 ? -10.098 -2.789 30.173 1.00 92.19 81 ALA A O 1
ATOM 653 N N . GLY A 1 82 ? -11.222 -3.687 28.454 1.00 87.38 82 GLY A N 1
ATOM 654 C CA . GLY A 1 82 ? -12.442 -2.885 28.611 1.00 87.38 82 GLY A CA 1
ATOM 655 C C . GLY A 1 82 ? -12.315 -1.421 28.166 1.00 87.38 82 GLY A C 1
ATOM 656 O O . GLY A 1 82 ? -13.207 -0.615 28.425 1.00 87.38 82 GLY A O 1
ATOM 657 N N . LYS A 1 83 ? -11.231 -1.049 27.480 1.00 88.06 83 LYS A N 1
ATOM 658 C CA . LYS A 1 83 ? -10.935 0.308 26.993 1.00 88.06 83 LYS A CA 1
ATOM 659 C C . LYS A 1 83 ? -11.537 0.555 25.607 1.00 88.06 83 LYS A C 1
ATOM 661 O O . LYS A 1 83 ? -10.834 0.836 24.641 1.00 88.06 83 LYS A O 1
ATOM 666 N N . ILE A 1 84 ? -12.858 0.468 25.506 1.00 83.38 84 ILE A N 1
ATOM 667 C CA . ILE A 1 84 ? -13.568 0.582 24.219 1.00 83.38 84 ILE A CA 1
ATOM 668 C C . ILE A 1 84 ? -13.910 2.030 23.825 1.00 83.38 84 ILE A C 1
ATOM 670 O O . ILE A 1 84 ? -14.200 2.309 22.666 1.00 83.38 84 ILE A O 1
ATOM 674 N N . GLU A 1 85 ? -13.811 2.987 24.748 1.00 77.31 85 GLU A N 1
ATOM 675 C CA . GLU A 1 85 ? -14.155 4.404 24.532 1.00 77.31 85 GLU A CA 1
ATOM 676 C C . GLU A 1 85 ? -13.024 5.219 23.868 1.00 77.31 85 GLU A C 1
ATOM 678 O O . GLU A 1 85 ? -12.718 6.348 24.263 1.00 77.31 85 GLU A O 1
ATOM 683 N N . THR A 1 86 ? -12.361 4.653 22.856 1.00 79.75 86 THR A N 1
ATOM 684 C CA . THR A 1 86 ? -11.281 5.329 22.121 1.00 79.75 86 THR A CA 1
ATOM 685 C C . THR A 1 86 ? -11.766 5.869 20.777 1.00 79.75 86 THR A C 1
ATOM 687 O O . THR A 1 86 ? -12.703 5.354 20.165 1.00 79.75 86 THR A O 1
ATOM 690 N N . SER A 1 87 ? -11.102 6.914 20.270 1.00 76.44 87 SER A N 1
ATOM 691 C CA . SER A 1 87 ? -11.383 7.451 18.931 1.00 76.44 87 SER A CA 1
ATOM 692 C C . SER A 1 87 ? -11.183 6.404 17.834 1.00 76.44 87 SER A C 1
ATOM 694 O O . SER A 1 87 ? -11.934 6.391 16.866 1.00 76.44 87 SER A O 1
ATOM 696 N N . LYS A 1 88 ? -10.219 5.494 18.010 1.00 82.38 88 LYS A N 1
ATOM 697 C CA . LYS A 1 88 ? -9.941 4.404 17.072 1.00 82.38 88 LYS A CA 1
ATOM 698 C C . LYS A 1 88 ? -11.098 3.405 16.993 1.00 82.38 88 LYS A C 1
ATOM 700 O O . LYS A 1 88 ? -11.507 3.051 15.891 1.00 82.38 88 LYS A O 1
ATOM 705 N N . PHE A 1 89 ? -11.678 3.016 18.133 1.00 84.31 89 PHE A N 1
ATOM 706 C CA . PHE A 1 89 ? -12.899 2.204 18.141 1.00 84.31 89 PHE A CA 1
ATOM 707 C C . PHE A 1 89 ? -14.056 2.922 17.459 1.00 84.31 89 PHE A C 1
ATOM 709 O O . PHE A 1 89 ? -14.767 2.318 16.661 1.00 84.31 89 PHE A O 1
ATOM 716 N N . ALA A 1 90 ? -14.221 4.219 17.711 1.00 82.06 90 ALA A N 1
ATOM 717 C CA . ALA A 1 90 ? -15.277 4.995 17.079 1.00 82.06 90 ALA A CA 1
ATOM 718 C C . ALA A 1 90 ? -15.116 5.058 15.544 1.00 82.06 90 ALA A C 1
ATOM 720 O O . ALA A 1 90 ? -16.100 4.865 14.828 1.00 82.06 90 ALA A O 1
ATOM 721 N N . SER A 1 91 ? -13.894 5.251 15.030 1.00 82.12 91 SER A N 1
ATOM 722 C CA . SER A 1 91 ? -13.594 5.190 13.589 1.00 82.12 91 SER A CA 1
ATOM 723 C C . SER A 1 91 ? -13.890 3.808 13.002 1.00 82.12 91 SER A C 1
ATOM 725 O O . SER A 1 91 ? -14.538 3.704 11.961 1.00 82.12 91 SER A O 1
ATOM 727 N N . LEU A 1 92 ? -13.474 2.743 13.694 1.00 86.38 92 LEU A N 1
ATOM 728 C CA . LEU A 1 92 ? -13.677 1.360 13.265 1.00 86.38 92 LEU A CA 1
ATOM 729 C C . LEU A 1 92 ? -15.165 0.974 13.226 1.00 86.38 92 LEU A C 1
ATOM 731 O O . LEU A 1 92 ? -15.637 0.392 12.250 1.00 86.38 92 LEU A O 1
ATOM 735 N N . ILE A 1 93 ? -15.928 1.341 14.258 1.00 86.62 93 ILE A N 1
ATOM 736 C CA . ILE A 1 93 ? -17.377 1.111 14.326 1.00 86.62 93 ILE A CA 1
ATOM 737 C C . ILE A 1 93 ? -18.096 1.918 13.243 1.00 86.62 93 ILE A C 1
ATOM 739 O O . ILE A 1 93 ? -18.989 1.392 12.578 1.00 86.62 93 ILE A O 1
ATOM 743 N N . PHE A 1 94 ? -17.705 3.177 13.029 1.00 83.75 94 PHE A N 1
ATOM 744 C CA . PHE A 1 94 ? -18.276 4.004 11.967 1.00 83.75 94 PHE A CA 1
ATOM 745 C C . PHE A 1 94 ? -18.057 3.374 10.587 1.00 83.75 94 PHE A C 1
ATOM 747 O O . PHE A 1 94 ? -19.008 3.227 9.817 1.00 83.75 94 PHE A O 1
ATOM 754 N N . LEU A 1 95 ? -16.829 2.934 10.306 1.00 84.94 95 LEU A N 1
ATOM 755 C CA . LEU A 1 95 ? -16.471 2.222 9.083 1.00 84.94 95 LEU A CA 1
ATOM 756 C C . LEU A 1 95 ? -17.310 0.952 8.897 1.00 84.94 95 LEU A C 1
ATOM 758 O O . LEU A 1 95 ? -17.862 0.733 7.818 1.00 84.94 95 LEU A O 1
ATOM 762 N N . PHE A 1 96 ? -17.441 0.145 9.951 1.00 87.44 96 PHE A N 1
ATOM 763 C CA . PHE A 1 96 ? -18.248 -1.072 9.950 1.00 87.44 96 PHE A CA 1
ATOM 764 C C . PHE A 1 96 ? -19.718 -0.786 9.617 1.00 87.44 96 PHE A C 1
ATOM 766 O O . PHE A 1 96 ? -20.269 -1.399 8.701 1.00 87.44 96 PHE A O 1
ATOM 773 N N . ILE A 1 97 ? -20.339 0.182 10.299 1.00 84.94 97 ILE A N 1
ATOM 774 C CA . ILE A 1 97 ? -21.740 0.564 10.066 1.00 84.94 97 ILE A CA 1
ATOM 775 C C . ILE A 1 97 ? -21.935 1.063 8.632 1.00 84.94 97 ILE A C 1
ATOM 777 O O . ILE A 1 97 ? -22.882 0.637 7.967 1.00 84.94 97 ILE A O 1
ATOM 781 N N . LEU A 1 98 ? -21.039 1.932 8.151 1.00 81.94 98 LEU A N 1
ATOM 782 C CA . LEU A 1 98 ? -21.109 2.504 6.808 1.00 81.94 98 LEU A CA 1
ATOM 783 C C . LEU A 1 98 ? -21.011 1.417 5.732 1.00 81.94 98 LEU A C 1
ATOM 785 O O . LEU A 1 98 ? -21.823 1.384 4.810 1.00 81.94 98 LEU A O 1
ATOM 789 N N . LYS A 1 99 ? -20.038 0.506 5.852 1.00 83.31 99 LYS A N 1
ATOM 790 C CA . LYS A 1 99 ? -19.767 -0.518 4.831 1.00 83.31 99 LYS A CA 1
ATOM 791 C C . LYS A 1 99 ? -20.761 -1.673 4.855 1.00 83.31 99 LYS A C 1
ATOM 793 O O . LYS A 1 99 ? -21.076 -2.214 3.800 1.00 83.31 99 LYS A O 1
ATOM 798 N N . LYS A 1 100 ? -21.288 -2.038 6.024 1.00 79.44 100 LYS A N 1
ATOM 799 C CA . LYS A 1 100 ? -22.351 -3.049 6.142 1.00 79.44 100 LYS A CA 1
ATOM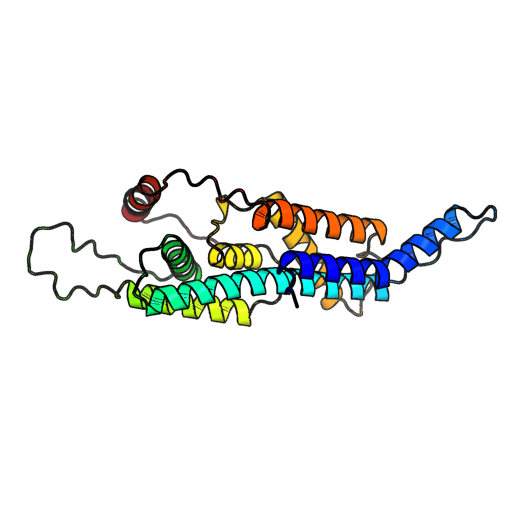 800 C C . LYS A 1 100 ? -23.755 -2.468 5.969 1.00 79.44 100 LYS A C 1
ATOM 802 O O . LYS A 1 100 ? -24.715 -3.225 6.054 1.00 79.44 100 LYS A O 1
ATOM 807 N N . GLN A 1 101 ? -23.870 -1.155 5.735 1.00 73.12 101 GLN A N 1
ATOM 808 C CA . GLN A 1 101 ? -25.138 -0.434 5.589 1.00 73.12 101 GLN A CA 1
ATOM 809 C C . GLN A 1 101 ? -26.139 -0.801 6.693 1.00 73.12 101 GLN A C 1
ATOM 811 O O . GLN A 1 101 ? -27.326 -1.016 6.444 1.00 73.12 101 GLN A O 1
ATOM 816 N N . ILE A 1 102 ? -25.654 -0.922 7.932 1.00 64.56 102 ILE A N 1
ATOM 817 C CA . ILE A 1 102 ? -26.495 -1.391 9.031 1.00 64.56 102 ILE A CA 1
ATOM 818 C C . ILE A 1 102 ? -27.502 -0.289 9.345 1.00 64.56 102 ILE A C 1
ATOM 820 O O . ILE A 1 102 ? -27.164 0.728 9.954 1.00 64.56 102 ILE A O 1
ATOM 824 N N . ALA A 1 103 ? -28.754 -0.499 8.941 1.00 55.31 103 ALA A N 1
ATOM 825 C CA . ALA A 1 103 ? -29.869 0.383 9.245 1.00 55.31 103 ALA A CA 1
ATOM 826 C C . ALA A 1 103 ? -30.246 0.264 10.732 1.00 55.31 103 ALA A C 1
ATOM 828 O O . ALA A 1 103 ? -31.277 -0.304 11.088 1.00 55.31 103 ALA A O 1
ATOM 829 N N . LYS A 1 104 ? -29.404 0.777 11.636 1.00 56.16 104 LYS A N 1
ATOM 830 C CA . LYS A 1 104 ? -29.753 0.832 13.058 1.00 56.16 104 LYS A CA 1
ATOM 831 C C . LYS A 1 104 ? -30.675 2.017 13.313 1.00 56.16 104 LYS A C 1
ATOM 833 O O . LYS A 1 104 ? -30.281 3.173 13.159 1.00 56.16 104 LYS A O 1
ATOM 838 N N . LYS A 1 105 ? -31.896 1.734 13.770 1.00 48.81 105 LYS A N 1
ATOM 839 C CA . LYS A 1 105 ? -32.712 2.727 14.473 1.00 48.81 105 LYS A CA 1
ATOM 840 C C . LYS A 1 105 ? -32.082 2.934 15.845 1.00 48.81 105 LYS A C 1
ATOM 842 O O . LYS A 1 105 ? -32.347 2.173 16.765 1.00 48.81 105 LYS A O 1
ATOM 847 N N . TRP A 1 106 ? -31.237 3.949 15.975 1.00 48.91 106 TRP A N 1
ATOM 848 C CA . TRP A 1 106 ? -30.795 4.402 17.288 1.00 48.91 106 TRP A CA 1
ATOM 849 C C . TRP A 1 106 ? -31.984 5.066 17.972 1.00 48.91 106 TRP A C 1
ATOM 851 O 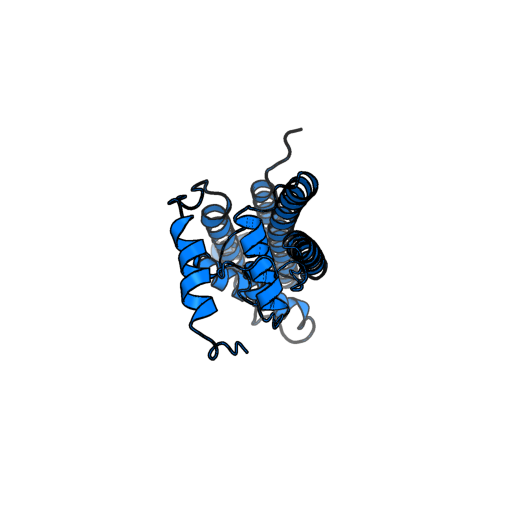O . TRP A 1 106 ? -32.315 6.220 17.701 1.00 48.91 106 TRP A O 1
ATOM 861 N N . THR A 1 107 ? -32.699 4.309 18.802 1.00 44.00 107 THR A N 1
ATOM 862 C CA . THR A 1 107 ? -33.699 4.886 19.690 1.00 44.00 107 THR A CA 1
ATOM 863 C C . THR A 1 107 ? -32.947 5.722 20.713 1.00 44.00 107 THR A C 1
ATOM 865 O O . THR A 1 107 ? -32.177 5.197 21.512 1.00 44.00 107 THR A O 1
ATOM 868 N N . ALA A 1 108 ? -33.145 7.039 20.680 1.00 42.81 108 ALA A N 1
ATOM 869 C CA . ALA A 1 108 ? -32.678 7.962 21.712 1.00 42.81 108 ALA A CA 1
ATOM 870 C C . ALA A 1 108 ? -33.463 7.763 23.022 1.00 42.81 108 ALA A C 1
ATOM 872 O O . ALA A 1 108 ? -34.017 8.699 23.587 1.00 42.81 108 ALA A O 1
ATOM 873 N N . THR A 1 109 ? -33.572 6.531 23.500 1.00 40.81 109 THR A N 1
ATOM 874 C CA . THR A 1 109 ? -34.087 6.217 24.827 1.00 40.81 109 THR A CA 1
ATO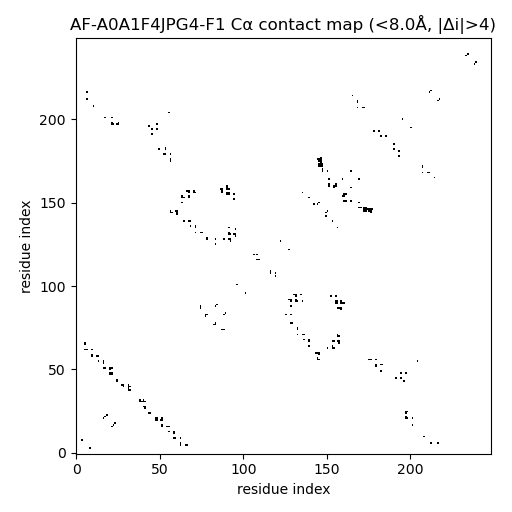M 875 C C . THR A 1 109 ? -32.933 6.416 25.798 1.00 40.81 109 THR A C 1
ATOM 877 O O . THR A 1 109 ? -32.179 5.492 26.080 1.00 40.81 109 THR A O 1
ATOM 880 N N . GLY A 1 110 ? -32.748 7.660 26.234 1.00 41.53 110 GLY A N 1
ATOM 881 C CA . GLY A 1 110 ? -31.727 8.027 27.222 1.00 41.53 110 GLY A CA 1
ATOM 882 C C . GLY A 1 110 ? -31.621 9.521 27.541 1.00 41.53 110 GLY A C 1
ATOM 883 O O . GLY A 1 110 ? -30.740 9.914 28.295 1.00 41.53 110 GLY A O 1
ATOM 884 N N . LEU A 1 111 ? -32.488 10.367 26.973 1.00 42.91 111 LEU A N 1
ATOM 885 C CA . LEU A 1 111 ? -32.594 11.794 27.322 1.00 42.91 111 LEU A CA 1
ATOM 886 C C . LEU A 1 111 ? -33.939 12.143 27.988 1.00 42.91 111 LEU A C 1
ATOM 888 O O . LEU A 1 111 ? -34.270 13.318 28.101 1.00 42.91 111 LEU A O 1
ATOM 892 N N . GLY A 1 112 ? -34.714 11.134 28.395 1.00 39.28 112 GLY A N 1
ATOM 893 C CA . GLY A 1 112 ? -35.953 11.300 29.153 1.00 39.28 112 GLY A CA 1
ATOM 894 C C . GLY A 1 112 ? -35.832 10.612 30.508 1.00 39.28 112 GLY A C 1
ATOM 895 O O . GLY A 1 112 ? -35.389 9.465 30.563 1.00 39.28 112 GLY A O 1
ATOM 896 N N . ASP A 1 113 ? -36.207 11.336 31.561 1.00 42.38 113 ASP A N 1
ATOM 897 C CA . ASP A 1 113 ? -36.135 10.990 32.988 1.00 42.38 113 ASP A CA 1
ATOM 898 C C . ASP A 1 113 ? -37.051 9.824 33.407 1.00 42.38 113 ASP A C 1
ATOM 900 O O . ASP A 1 113 ? -37.821 9.950 34.357 1.00 42.38 113 ASP A O 1
ATOM 904 N N . ASP A 1 114 ? -37.007 8.681 32.721 1.00 43.28 114 ASP A N 1
ATOM 905 C CA . ASP A 1 114 ? -37.892 7.570 33.059 1.00 43.28 114 ASP A CA 1
ATOM 906 C C . ASP A 1 114 ? -37.151 6.240 33.218 1.00 43.28 114 ASP A C 1
ATOM 908 O O . ASP A 1 114 ? -36.503 5.713 32.309 1.00 43.28 114 ASP A O 1
ATOM 912 N N . ALA A 1 115 ? -37.274 5.682 34.422 1.00 44.41 115 ALA A N 1
ATOM 913 C CA . ALA A 1 115 ? -36.639 4.458 34.906 1.00 44.41 115 ALA A CA 1
ATOM 914 C C . ALA A 1 115 ? -37.131 3.174 34.197 1.00 44.41 115 ALA A C 1
ATOM 916 O O . ALA A 1 115 ? -36.797 2.060 34.607 1.00 44.41 115 ALA A O 1
ATOM 917 N N . SER A 1 116 ? -37.915 3.323 33.127 1.00 39.44 116 SER A N 1
ATOM 918 C CA . SER A 1 116 ? -38.497 2.263 32.305 1.00 39.44 116 SER A CA 1
ATOM 919 C C . SER A 1 116 ? -37.599 1.821 31.133 1.00 39.44 116 SER A C 1
ATOM 921 O O . SER A 1 116 ? -37.868 0.799 30.499 1.00 39.44 116 SER A O 1
ATOM 923 N N . ILE A 1 117 ? -36.469 2.495 30.884 1.00 46.00 117 ILE A N 1
ATOM 924 C CA . ILE A 1 117 ? -35.474 2.102 29.868 1.00 46.00 117 ILE A CA 1
ATOM 925 C C . ILE A 1 117 ? -34.469 1.109 30.473 1.00 46.00 117 ILE A C 1
ATOM 927 O O . ILE A 1 117 ? -33.303 1.422 30.690 1.00 46.00 117 ILE A O 1
ATOM 931 N N . LYS A 1 118 ? -34.914 -0.109 30.787 1.00 42.66 118 LYS A N 1
ATOM 932 C CA . LYS A 1 118 ? -33.996 -1.224 31.105 1.00 42.66 118 LYS A CA 1
ATOM 933 C C . LYS A 1 118 ? -33.896 -2.275 29.998 1.00 42.66 118 LYS A C 1
ATOM 935 O O . LYS A 1 118 ? -32.994 -3.096 30.050 1.00 42.66 118 LYS A O 1
ATOM 940 N N . ASN A 1 119 ? -34.769 -2.213 28.987 1.00 36.88 119 ASN A N 1
ATOM 941 C CA . ASN A 1 119 ? -34.913 -3.272 27.979 1.00 36.88 119 ASN A CA 1
ATOM 942 C C . ASN A 1 119 ? -34.951 -2.772 26.523 1.00 36.88 119 ASN A C 1
ATOM 944 O O . ASN A 1 119 ? -35.291 -3.544 25.630 1.00 36.88 119 ASN A O 1
ATOM 948 N N . ALA A 1 120 ? -34.641 -1.499 26.251 1.00 41.41 120 ALA A N 1
ATOM 949 C CA . ALA A 1 120 ? -34.396 -1.093 24.868 1.00 41.41 120 ALA A CA 1
ATOM 950 C C . ALA A 1 120 ? -33.090 -1.761 24.440 1.00 41.41 120 ALA A C 1
ATOM 952 O O . ALA A 1 120 ? -32.089 -1.578 25.127 1.00 41.41 120 ALA A O 1
ATOM 953 N N . GLU A 1 121 ? -33.129 -2.556 23.370 1.00 45.06 121 GLU A N 1
ATOM 954 C CA . GLU A 1 121 ? -32.002 -3.268 22.763 1.00 45.06 121 GLU A CA 1
ATOM 955 C C . GLU A 1 121 ? -30.868 -2.295 22.397 1.00 45.06 121 GLU A C 1
ATOM 957 O O . GLU A 1 121 ? -30.632 -1.947 21.239 1.00 45.06 121 GLU A O 1
ATOM 962 N N . THR A 1 122 ? -30.126 -1.837 23.399 1.00 44.81 122 THR A N 1
ATOM 963 C CA . THR A 1 122 ? -28.762 -1.388 23.238 1.00 44.81 122 THR A CA 1
ATOM 964 C C . THR A 1 122 ? -28.035 -2.621 22.756 1.00 44.81 122 THR A C 1
ATOM 966 O O . THR A 1 122 ? -27.697 -3.494 23.553 1.00 44.81 122 THR A O 1
ATOM 969 N N . THR A 1 123 ? -27.816 -2.735 21.445 1.00 52.72 123 THR A N 1
ATOM 970 C CA . THR A 1 123 ? -26.654 -3.499 21.013 1.00 52.72 123 THR A CA 1
ATOM 971 C C . THR A 1 123 ? -25.501 -2.901 21.795 1.00 52.72 123 THR A C 1
ATOM 973 O O . THR A 1 123 ? -25.199 -1.720 21.604 1.00 52.72 123 THR A O 1
ATOM 976 N N . ASP A 1 124 ? -24.986 -3.662 22.757 1.00 74.56 124 ASP A N 1
ATOM 977 C CA . ASP A 1 124 ? -23.950 -3.195 23.659 1.00 74.56 124 ASP A CA 1
ATOM 978 C C . ASP A 1 124 ? -22.852 -2.590 22.781 1.00 74.56 124 ASP A C 1
ATOM 980 O O . ASP A 1 124 ? -22.468 -3.168 21.760 1.00 74.56 124 ASP A O 1
ATOM 984 N N . PHE A 1 125 ? -22.401 -1.379 23.100 1.00 76.56 125 PHE A N 1
ATOM 985 C CA . PHE A 1 125 ? -21.323 -0.736 22.354 1.00 76.56 125 PHE A CA 1
ATOM 986 C C . PHE A 1 125 ? -20.112 -1.682 22.243 1.00 76.56 125 PHE A C 1
ATOM 988 O O . PHE A 1 125 ? -19.418 -1.695 21.226 1.00 76.56 125 PHE A O 1
ATOM 995 N N . LYS A 1 126 ? -19.944 -2.556 23.244 1.00 84.12 126 LYS A N 1
ATOM 996 C CA . LYS A 1 126 ? -19.015 -3.683 23.239 1.00 84.12 126 LYS A CA 1
ATOM 997 C C . LYS A 1 126 ? -19.260 -4.694 22.107 1.00 84.12 126 LYS A C 1
ATOM 999 O O . LYS A 1 126 ? -18.309 -5.067 21.431 1.00 84.12 126 LYS A O 1
ATOM 1004 N N . ASP A 1 127 ? -20.499 -5.109 21.856 1.00 86.50 127 ASP A N 1
ATOM 1005 C CA . ASP A 1 127 ? -20.843 -6.013 20.746 1.00 86.50 127 ASP A CA 1
ATOM 1006 C C . ASP A 1 127 ? -20.581 -5.348 19.382 1.00 86.50 127 ASP A C 1
ATOM 1008 O O . ASP A 1 127 ? -19.975 -5.944 18.494 1.00 86.50 127 ASP A O 1
ATOM 1012 N N . LEU A 1 128 ? -20.925 -4.063 19.234 1.00 86.12 128 LEU A N 1
ATOM 1013 C CA . LEU A 1 128 ? -20.577 -3.295 18.032 1.00 86.12 128 LEU A CA 1
ATOM 1014 C C . LEU A 1 128 ? -19.064 -3.219 17.805 1.00 86.12 128 LEU A C 1
ATOM 1016 O O . LEU A 1 128 ? -18.604 -3.408 16.679 1.00 86.12 128 LEU A O 1
ATOM 1020 N N . ALA A 1 129 ? -18.295 -2.953 18.860 1.00 89.38 129 ALA A N 1
ATOM 1021 C CA . ALA A 1 129 ? -16.840 -2.938 18.800 1.00 89.38 129 ALA A CA 1
ATOM 1022 C C . ALA A 1 129 ? -16.280 -4.316 18.405 1.00 89.38 129 ALA A C 1
ATOM 1024 O O . ALA A 1 129 ? -15.416 -4.391 17.531 1.00 89.38 129 ALA A O 1
ATOM 1025 N N . GLN A 1 130 ? -16.818 -5.404 18.965 1.00 92.88 130 GLN A N 1
ATOM 1026 C CA . GLN A 1 130 ? -16.416 -6.771 18.626 1.00 92.88 130 GLN A CA 1
ATOM 1027 C C . GLN A 1 130 ? -16.699 -7.112 17.156 1.00 92.88 130 GLN A C 1
ATOM 1029 O O . GLN A 1 130 ? -15.828 -7.640 16.459 1.00 92.88 130 GLN A O 1
ATOM 1034 N N . GLN A 1 131 ? -17.889 -6.774 16.654 1.00 91.81 131 GLN A N 1
ATOM 1035 C CA . GLN A 1 131 ? -18.239 -6.968 15.245 1.00 91.81 131 GLN A CA 1
ATOM 1036 C C . GLN A 1 131 ? -17.339 -6.143 14.319 1.00 91.81 131 GLN A C 1
ATOM 1038 O O . GLN A 1 131 ? -16.900 -6.636 13.278 1.00 91.81 131 GLN A O 1
ATOM 1043 N N . ALA A 1 132 ? -17.023 -4.905 14.705 1.00 91.81 132 ALA A N 1
ATOM 1044 C CA . ALA A 1 132 ? -16.170 -4.027 13.920 1.00 91.81 132 ALA A CA 1
ATOM 1045 C C . ALA A 1 132 ? -14.708 -4.523 13.873 1.00 91.81 132 ALA A C 1
ATOM 1047 O O . ALA A 1 132 ? -14.083 -4.466 12.813 1.00 91.81 132 ALA A O 1
ATOM 1048 N N . LEU A 1 133 ? -14.187 -5.098 14.966 1.00 94.19 133 LEU A N 1
ATOM 1049 C CA . LEU A 1 133 ? -12.900 -5.813 14.979 1.00 94.19 133 LEU A CA 1
ATOM 1050 C C . LEU A 1 133 ? -12.916 -7.016 14.031 1.00 94.19 133 LEU A C 1
ATOM 1052 O O . LEU A 1 133 ? -12.010 -7.172 13.211 1.00 94.19 133 LEU A O 1
ATOM 1056 N N . GLY A 1 134 ? -13.970 -7.836 14.096 1.00 94.88 134 GLY A N 1
ATOM 1057 C CA . GLY A 1 134 ? -14.159 -8.967 13.186 1.00 94.88 134 GLY A CA 1
ATOM 1058 C C . GLY A 1 134 ? -14.179 -8.537 11.717 1.00 94.88 134 GLY A C 1
ATOM 1059 O O . GLY A 1 134 ? -13.502 -9.141 10.887 1.00 94.88 134 GLY A O 1
ATOM 1060 N N . TYR A 1 135 ? -14.884 -7.447 11.408 1.00 93.88 135 TYR A N 1
ATOM 1061 C CA . TYR A 1 135 ? -14.893 -6.849 10.075 1.00 93.88 135 TYR A CA 1
ATOM 1062 C C . TYR A 1 135 ? -13.500 -6.395 9.628 1.00 93.88 135 TYR A C 1
ATOM 1064 O O . TYR A 1 135 ? -13.103 -6.694 8.505 1.00 93.88 135 TYR A O 1
ATOM 1072 N N . GLY A 1 136 ? -12.748 -5.706 10.494 1.00 94.06 136 GLY A N 1
ATOM 1073 C CA . GLY A 1 136 ? -11.391 -5.257 10.180 1.00 94.06 136 GLY A CA 1
ATOM 1074 C C . GLY A 1 136 ? -10.466 -6.416 9.801 1.00 94.06 136 GLY A C 1
ATOM 1075 O O . GLY A 1 136 ? -9.761 -6.328 8.799 1.00 94.06 136 GLY A O 1
ATOM 1076 N N . ARG A 1 137 ? -10.526 -7.531 10.541 1.00 95.38 137 ARG A N 1
ATOM 1077 C CA . ARG A 1 137 ? -9.742 -8.744 10.240 1.00 95.38 137 ARG A CA 1
ATOM 1078 C C . ARG A 1 137 ? -10.125 -9.356 8.893 1.00 95.38 137 ARG A C 1
ATOM 1080 O O . ARG A 1 137 ? -9.255 -9.558 8.053 1.00 95.38 137 ARG A O 1
ATOM 1087 N N . GLN A 1 138 ? -11.423 -9.562 8.663 1.00 94.75 138 GLN A N 1
ATOM 1088 C CA . GLN A 1 138 ? -11.934 -10.109 7.400 1.00 94.75 138 GLN A CA 1
ATOM 1089 C C . GLN A 1 138 ? -11.569 -9.234 6.200 1.00 94.75 138 GLN A C 1
ATOM 1091 O O . GLN A 1 138 ? -11.262 -9.749 5.128 1.00 94.75 138 GLN A O 1
ATOM 1096 N N . PHE A 1 139 ? -11.613 -7.910 6.367 1.00 94.56 139 PHE A N 1
ATOM 1097 C CA . PHE A 1 139 ? -11.247 -6.987 5.303 1.00 94.56 139 PHE A CA 1
ATOM 1098 C C . PHE A 1 139 ? -9.778 -7.140 4.911 1.00 94.56 139 PHE A C 1
ATOM 1100 O O . PHE A 1 139 ? -9.477 -7.206 3.726 1.00 94.56 139 PHE A O 1
ATOM 1107 N N . ILE A 1 140 ? -8.881 -7.215 5.897 1.00 94.62 140 ILE A N 1
ATOM 1108 C CA . ILE A 1 140 ? -7.448 -7.392 5.653 1.00 94.62 140 ILE A CA 1
ATOM 1109 C C . ILE A 1 140 ? -7.1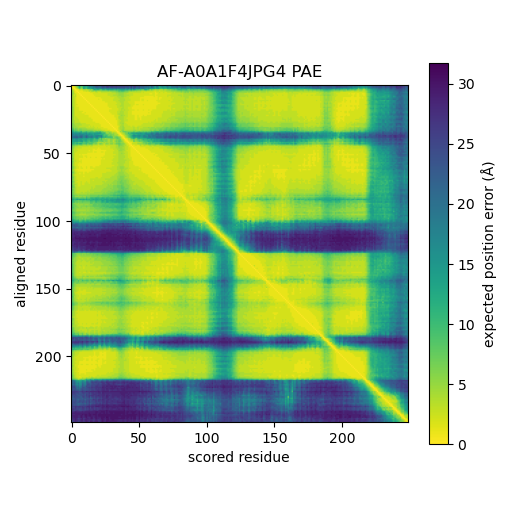72 -8.745 4.985 1.00 94.62 140 ILE A C 1
ATOM 1111 O O . ILE A 1 140 ? -6.427 -8.794 4.019 1.00 94.62 140 ILE A O 1
ATOM 1115 N N . GLU A 1 141 ? -7.787 -9.833 5.454 1.00 94.19 141 GLU A N 1
ATOM 1116 C CA . GLU A 1 141 ? -7.612 -11.170 4.860 1.00 94.19 141 GLU A CA 1
ATOM 1117 C C . GLU A 1 141 ? -8.123 -11.260 3.413 1.00 94.19 141 GLU A C 1
ATOM 1119 O O . GLU A 1 141 ? -7.592 -12.030 2.616 1.00 94.19 141 GLU A O 1
ATOM 1124 N N . GLY A 1 142 ? -9.161 -10.489 3.076 1.00 92.12 142 GLY A N 1
ATOM 1125 C CA . GLY A 1 142 ? -9.748 -10.436 1.737 1.00 92.12 142 GLY A CA 1
ATOM 1126 C C . GLY A 1 142 ? -9.213 -9.313 0.845 1.00 92.12 142 GLY A C 1
ATOM 1127 O O . GLY A 1 142 ? -9.711 -9.149 -0.276 1.00 92.12 142 GLY A O 1
ATOM 1128 N N . ASN A 1 143 ? -8.260 -8.508 1.318 1.00 91.94 143 ASN A N 1
ATOM 1129 C CA . ASN A 1 143 ? -7.697 -7.427 0.523 1.00 91.94 143 ASN A CA 1
ATOM 1130 C C . ASN A 1 143 ? -6.811 -7.998 -0.596 1.00 91.94 143 ASN A C 1
ATOM 1132 O O . ASN A 1 143 ? -6.170 -9.029 -0.441 1.00 91.94 143 ASN A O 1
ATOM 1136 N N . ASN A 1 144 ? -6.874 -7.370 -1.771 1.00 84.88 144 ASN A N 1
ATOM 1137 C CA . ASN A 1 144 ? -6.162 -7.820 -2.974 1.00 84.88 144 ASN A CA 1
ATOM 1138 C C . ASN A 1 144 ? -5.525 -6.636 -3.725 1.00 84.88 144 ASN A C 1
ATOM 1140 O O . ASN A 1 144 ? -5.390 -6.647 -4.956 1.00 84.88 144 ASN A O 1
ATOM 1144 N N . GLY A 1 145 ? -5.213 -5.565 -2.993 1.00 88.75 145 GLY A N 1
ATOM 1145 C CA . GLY A 1 145 ? -4.385 -4.489 -3.507 1.00 88.75 145 GLY A CA 1
ATOM 1146 C C . GLY A 1 145 ? -4.524 -3.138 -2.830 1.00 88.75 145 GLY A C 1
ATOM 1147 O O . GLY A 1 145 ? -5.110 -2.991 -1.762 1.00 88.75 145 GLY A O 1
ATOM 1148 N N . VAL A 1 146 ? -3.971 -2.127 -3.505 1.00 90.12 146 VAL A N 1
ATOM 1149 C CA . VAL A 1 146 ? -3.853 -0.740 -3.017 1.00 90.12 146 VAL A CA 1
ATOM 1150 C C . VAL A 1 146 ? -4.760 0.242 -3.770 1.00 90.12 146 VAL A C 1
ATOM 1152 O O . VAL A 1 146 ? -4.422 1.404 -3.973 1.00 90.12 146 VAL A O 1
ATOM 1155 N N . LYS A 1 147 ? -5.938 -0.216 -4.211 1.00 90.12 147 LYS A N 1
ATOM 1156 C CA . LYS A 1 147 ? -6.949 0.663 -4.829 1.00 90.12 147 LYS A CA 1
ATOM 1157 C C . LYS A 1 147 ? -7.511 1.650 -3.807 1.00 90.12 147 LYS A C 1
ATOM 1159 O O . LYS A 1 147 ? -7.483 1.383 -2.609 1.00 90.12 147 LYS A O 1
ATOM 1164 N N . GLU A 1 148 ? -8.106 2.741 -4.287 1.00 89.25 148 GLU A N 1
ATOM 1165 C CA . GLU A 1 148 ? -8.637 3.821 -3.439 1.00 89.25 148 GLU A CA 1
ATOM 1166 C C . GLU A 1 148 ? -9.512 3.310 -2.280 1.00 89.25 148 GLU A C 1
ATOM 1168 O O . GLU A 1 148 ? -9.243 3.614 -1.120 1.00 89.25 148 GLU A O 1
ATOM 1173 N N . ASN A 1 149 ? -10.497 2.454 -2.576 1.00 89.12 149 ASN A N 1
ATOM 1174 C CA . ASN A 1 149 ? -11.367 1.862 -1.556 1.00 89.12 149 ASN A CA 1
ATOM 1175 C C . ASN A 1 149 ? -10.591 1.045 -0.511 1.00 89.12 149 ASN A C 1
ATOM 1177 O O . ASN A 1 149 ? -10.925 1.103 0.671 1.00 89.12 149 ASN A O 1
ATOM 1181 N N . SER A 1 150 ? -9.566 0.297 -0.929 1.00 92.00 150 SER A N 1
ATOM 1182 C CA . SER A 1 150 ? -8.726 -0.482 -0.015 1.00 92.00 150 SER A CA 1
ATOM 1183 C C . SER A 1 150 ? -7.912 0.422 0.895 1.00 92.00 150 SER A C 1
ATOM 1185 O O . SER A 1 150 ? -7.924 0.234 2.108 1.00 92.00 150 SER A O 1
ATOM 1187 N N . ILE A 1 151 ? -7.279 1.453 0.335 1.00 93.56 151 ILE A N 1
ATOM 1188 C CA . ILE A 1 151 ? -6.471 2.401 1.105 1.00 93.56 151 ILE A CA 1
ATOM 1189 C C . ILE A 1 151 ? -7.327 3.183 2.094 1.00 93.56 151 ILE A C 1
ATOM 1191 O O . ILE A 1 151 ? -6.926 3.340 3.244 1.00 93.56 151 ILE A O 1
ATOM 1195 N N . GLN A 1 152 ? -8.527 3.613 1.706 1.00 91.00 152 GLN A N 1
ATOM 1196 C CA . GLN A 1 152 ? -9.450 4.286 2.621 1.00 91.00 152 GLN A CA 1
ATOM 1197 C C . GLN A 1 152 ? -9.832 3.395 3.807 1.00 91.00 152 GLN A C 1
ATOM 1199 O O . GLN A 1 152 ? -9.810 3.849 4.949 1.00 91.00 152 GLN A O 1
ATOM 1204 N N . VAL A 1 153 ? -10.158 2.123 3.555 1.00 90.81 153 VAL A N 1
ATOM 1205 C CA . VAL A 1 153 ? -10.529 1.184 4.620 1.00 90.81 153 VAL A CA 1
ATOM 1206 C C . VAL A 1 153 ? -9.324 0.876 5.511 1.00 90.81 153 VAL A C 1
ATOM 1208 O O . VAL A 1 153 ? -9.442 1.012 6.724 1.00 90.81 153 VAL A O 1
ATOM 1211 N N . LEU A 1 154 ? -8.162 0.535 4.943 1.00 93.56 154 LEU A N 1
ATOM 1212 C CA . LEU A 1 154 ? -6.939 0.253 5.709 1.00 93.56 154 LEU A CA 1
ATOM 1213 C C . LEU A 1 154 ? -6.509 1.464 6.546 1.00 93.56 154 LEU A C 1
ATOM 1215 O O . LEU A 1 154 ? -6.165 1.313 7.714 1.00 93.56 154 LEU A O 1
ATOM 1219 N N . SER A 1 155 ? -6.613 2.675 6.000 1.00 91.19 155 SER A N 1
ATOM 1220 C CA . SER A 1 155 ? -6.304 3.901 6.742 1.00 91.19 155 SER A CA 1
ATOM 1221 C C . SER A 1 155 ? -7.307 4.171 7.859 1.00 91.19 155 SER A C 1
ATOM 1223 O O . SER A 1 155 ? -6.916 4.584 8.949 1.00 91.19 155 SER A O 1
ATOM 1225 N N . ALA A 1 156 ? -8.589 3.878 7.637 1.00 87.25 156 ALA A N 1
ATOM 1226 C CA . ALA A 1 156 ? -9.600 3.953 8.685 1.00 87.25 156 ALA A CA 1
ATOM 1227 C C . ALA A 1 156 ? -9.333 2.953 9.819 1.00 87.25 156 ALA A C 1
ATOM 1229 O O . ALA A 1 156 ? -9.518 3.308 10.984 1.00 87.25 156 ALA A O 1
ATOM 1230 N N . LEU A 1 157 ? -8.818 1.754 9.512 1.00 89.50 157 LEU A N 1
ATOM 1231 C CA . LEU A 1 157 ? -8.342 0.807 10.531 1.00 89.50 157 LEU A CA 1
ATOM 1232 C C . LEU A 1 157 ? -7.159 1.370 11.333 1.00 89.50 157 LEU A C 1
ATOM 1234 O O . LEU A 1 157 ? -7.061 1.109 12.528 1.00 89.50 157 LEU A O 1
ATOM 1238 N N . MET A 1 158 ? -6.300 2.177 10.704 1.00 88.81 158 MET A N 1
ATOM 1239 C CA . MET A 1 158 ? -5.205 2.899 11.369 1.00 88.81 158 MET A CA 1
ATOM 1240 C C . MET A 1 158 ? -5.681 4.144 12.147 1.00 88.81 158 MET A C 1
ATOM 1242 O O . MET A 1 158 ? -4.925 4.708 12.938 1.00 88.81 158 MET A O 1
ATOM 1246 N N . GLY A 1 159 ? -6.946 4.546 11.975 1.00 85.56 159 GLY A N 1
ATOM 1247 C CA . GLY A 1 159 ? -7.582 5.663 12.677 1.00 85.56 159 GLY A CA 1
ATOM 1248 C C . GLY A 1 159 ? -7.715 6.963 11.876 1.00 85.56 159 GLY A C 1
ATOM 1249 O O . GLY A 1 159 ? -8.126 7.960 12.466 1.00 85.56 159 GLY A O 1
ATOM 1250 N N . TYR A 1 160 ? -7.408 6.961 10.577 1.00 85.69 160 TYR A N 1
ATOM 1251 C CA . TYR A 1 160 ? -7.540 8.127 9.692 1.00 85.69 160 TYR A CA 1
ATOM 1252 C C . TYR A 1 160 ? -8.906 8.171 8.999 1.00 85.69 160 TYR A C 1
ATOM 1254 O O . TYR A 1 160 ? -9.414 7.149 8.538 1.00 85.69 160 TYR A O 1
ATOM 1262 N N . PHE A 1 161 ? -9.493 9.359 8.866 1.00 82.38 161 PHE A N 1
ATOM 1263 C CA . PHE A 1 161 ? -10.712 9.554 8.079 1.00 82.38 161 PHE A CA 1
ATOM 1264 C C . PHE A 1 161 ? -10.422 9.789 6.598 1.00 82.38 161 PHE A C 1
ATOM 1266 O O . PHE A 1 161 ? -9.344 10.237 6.226 1.00 82.38 161 PHE A O 1
ATOM 1273 N N . SER A 1 162 ? -11.411 9.532 5.737 1.00 82.56 162 SER A N 1
ATOM 1274 C CA . SER A 1 162 ? -11.272 9.726 4.289 1.00 82.56 162 SER A CA 1
ATOM 1275 C C . SER A 1 162 ? -10.947 11.170 3.897 1.00 82.56 162 SER A C 1
ATOM 1277 O O . SER A 1 162 ? -10.241 11.375 2.920 1.00 82.56 162 SER A O 1
ATOM 1279 N N . ASP A 1 163 ? -11.449 12.162 4.642 1.00 84.25 163 ASP A N 1
ATOM 1280 C CA . ASP A 1 163 ? -11.151 13.586 4.431 1.00 84.25 163 ASP A CA 1
ATOM 1281 C C . ASP A 1 163 ? -9.782 14.010 4.982 1.00 84.25 163 ASP A C 1
ATOM 1283 O O . ASP A 1 163 ? -9.326 15.116 4.703 1.00 84.25 163 ASP A O 1
ATOM 1287 N N . GLU A 1 164 ? -9.129 13.144 5.759 1.00 86.69 164 GLU A N 1
ATOM 1288 C CA . GLU A 1 164 ? -7.781 13.367 6.278 1.00 86.69 164 GLU A CA 1
ATOM 1289 C C . GLU A 1 164 ? -6.707 12.787 5.357 1.00 86.69 164 GLU A C 1
ATOM 1291 O O . GLU A 1 164 ? -5.547 13.150 5.507 1.00 86.69 164 GLU A O 1
ATOM 1296 N N . LEU A 1 165 ? -7.070 11.911 4.416 1.00 89.25 165 LEU A N 1
ATOM 1297 C CA . LEU A 1 165 ? -6.125 11.298 3.485 1.00 89.25 165 LEU A CA 1
ATOM 1298 C C . LEU A 1 165 ? -5.642 12.302 2.443 1.00 89.25 165 LEU A C 1
ATOM 1300 O O . LEU A 1 165 ? -6.434 13.059 1.882 1.00 89.25 165 LEU A O 1
ATOM 1304 N N . ASP A 1 166 ? -4.343 12.259 2.143 1.00 92.38 166 ASP A N 1
ATOM 1305 C CA . ASP A 1 166 ? -3.770 13.054 1.062 1.00 92.38 166 ASP A CA 1
ATOM 1306 C C . ASP A 1 166 ? -4.397 12.627 -0.285 1.00 92.38 166 ASP A C 1
ATOM 1308 O O . ASP A 1 166 ? -4.217 11.480 -0.722 1.00 92.38 166 ASP A O 1
ATOM 1312 N N . PRO A 1 167 ? -5.133 13.526 -0.971 1.00 93.62 167 PRO A N 1
ATOM 1313 C CA . PRO A 1 167 ? -5.770 13.204 -2.242 1.00 93.62 167 PRO A CA 1
ATOM 1314 C C . PRO A 1 167 ? -4.755 12.868 -3.341 1.00 93.62 167 PRO A C 1
ATOM 1316 O O . PRO A 1 167 ? -5.085 12.115 -4.260 1.00 93.62 167 PRO A O 1
ATOM 1319 N N . VAL A 1 168 ? -3.526 13.392 -3.264 1.00 96.00 168 VAL A N 1
ATOM 1320 C CA . VAL A 1 168 ? -2.449 13.068 -4.208 1.00 96.00 168 VAL A CA 1
ATOM 1321 C C . VAL A 1 168 ? -2.000 11.626 -4.000 1.00 96.00 168 VAL A C 1
ATOM 1323 O O . VAL A 1 168 ? -1.976 10.856 -4.960 1.00 96.00 168 VAL A O 1
ATOM 1326 N N . LEU A 1 169 ? -1.741 11.226 -2.753 1.00 95.25 169 LEU A N 1
ATOM 1327 C CA . LEU A 1 169 ? -1.380 9.848 -2.414 1.00 95.25 169 LEU A CA 1
ATOM 1328 C C . LEU A 1 169 ? -2.455 8.849 -2.854 1.00 95.25 169 LEU A C 1
ATOM 1330 O O . LEU A 1 169 ? -2.142 7.849 -3.502 1.00 95.25 169 LEU A O 1
ATOM 1334 N N . LEU A 1 170 ? -3.726 9.130 -2.549 1.00 95.00 170 LEU A N 1
ATOM 1335 C CA . LEU A 1 170 ? -4.843 8.275 -2.957 1.00 95.00 170 LEU A CA 1
ATOM 1336 C C . LEU A 1 170 ? -4.915 8.108 -4.475 1.00 95.00 170 LEU A C 1
ATOM 1338 O O . LEU A 1 170 ? -5.087 6.991 -4.970 1.00 95.00 170 LEU A O 1
ATOM 1342 N N . LYS A 1 171 ? -4.759 9.207 -5.217 1.00 95.88 171 LYS A N 1
ATOM 1343 C CA . LYS A 1 171 ? -4.773 9.190 -6.679 1.00 95.88 171 LYS A CA 1
ATOM 1344 C C . LYS A 1 171 ? -3.627 8.348 -7.242 1.00 95.88 171 LYS A C 1
ATOM 1346 O O . LYS A 1 171 ? -3.873 7.529 -8.129 1.00 95.88 171 LYS A O 1
ATOM 1351 N N . GLU A 1 172 ? -2.408 8.527 -6.735 1.00 96.12 172 GLU A N 1
ATOM 1352 C CA . GLU A 1 172 ? -1.235 7.786 -7.208 1.00 96.12 172 GLU A CA 1
ATOM 1353 C C . GLU A 1 172 ? -1.346 6.288 -6.903 1.00 96.12 172 GLU A C 1
ATOM 1355 O O . GLU A 1 172 ? -1.149 5.471 -7.803 1.00 96.12 172 GLU A O 1
ATOM 1360 N N . LEU A 1 173 ? -1.761 5.906 -5.689 1.00 95.81 173 LEU A N 1
ATOM 1361 C CA . LEU A 1 173 ? -1.988 4.500 -5.327 1.00 95.81 173 LEU A CA 1
ATOM 1362 C C . LEU A 1 173 ? -3.088 3.856 -6.177 1.00 95.81 173 LEU A C 1
ATOM 1364 O O . LEU A 1 173 ? -2.916 2.741 -6.674 1.00 95.81 173 LEU A O 1
ATOM 1368 N N . ASN A 1 174 ? -4.192 4.567 -6.418 1.00 94.81 174 ASN A N 1
ATOM 1369 C CA . ASN A 1 174 ? -5.277 4.062 -7.254 1.00 94.81 174 ASN A CA 1
ATOM 1370 C C . ASN A 1 174 ? -4.831 3.851 -8.709 1.00 94.81 174 ASN A C 1
ATOM 1372 O O . ASN A 1 174 ? -5.124 2.816 -9.316 1.00 94.81 174 ASN A O 1
ATOM 1376 N N . LEU A 1 175 ? -4.080 4.807 -9.266 1.00 93.62 175 LEU A N 1
ATOM 1377 C CA . LEU A 1 175 ? -3.510 4.689 -10.605 1.00 93.62 175 LEU A CA 1
ATOM 1378 C C . LEU A 1 175 ? -2.495 3.540 -10.683 1.00 93.62 175 LEU A C 1
ATOM 1380 O O . LEU A 1 175 ? -2.487 2.791 -11.663 1.00 93.62 175 LEU A O 1
ATOM 1384 N N . TYR A 1 176 ? -1.674 3.367 -9.647 1.00 94.31 176 TYR A N 1
ATOM 1385 C CA . TYR A 1 176 ? -0.708 2.276 -9.556 1.00 94.31 176 TYR A CA 1
ATOM 1386 C C . TYR A 1 176 ? -1.397 0.907 -9.505 1.00 94.31 176 TYR A C 1
ATOM 1388 O O . TYR A 1 176 ? -1.072 0.014 -10.289 1.00 94.31 176 TYR A O 1
ATOM 1396 N N . GLY A 1 177 ? -2.425 0.767 -8.663 1.00 93.06 177 GLY A N 1
ATOM 1397 C CA . GLY A 1 177 ? -3.255 -0.434 -8.572 1.00 93.06 177 GLY A CA 1
ATOM 1398 C C . GLY A 1 177 ? -3.965 -0.772 -9.886 1.00 93.06 177 GLY A C 1
ATOM 1399 O O . GLY A 1 177 ? -4.046 -1.943 -10.259 1.00 93.06 177 GLY A O 1
ATOM 1400 N N . LYS A 1 178 ? -4.427 0.240 -10.635 1.00 91.69 178 LYS A N 1
ATOM 1401 C CA . LYS A 1 178 ? -4.998 0.044 -11.976 1.00 91.69 178 LYS A CA 1
ATOM 1402 C C . LYS A 1 178 ? -3.962 -0.522 -12.950 1.00 91.69 178 LYS A C 1
ATOM 1404 O O . LYS A 1 178 ? -4.205 -1.571 -13.534 1.00 91.69 178 LYS A O 1
ATOM 1409 N N . ARG A 1 179 ? -2.784 0.106 -13.046 1.00 90.25 179 ARG A N 1
ATOM 1410 C CA . ARG A 1 179 ? -1.693 -0.348 -13.927 1.00 90.25 179 ARG A CA 1
ATOM 1411 C C . ARG A 1 179 ? -1.204 -1.758 -13.592 1.00 90.25 179 ARG A C 1
ATOM 1413 O O . ARG A 1 179 ? -0.807 -2.499 -14.487 1.00 90.25 179 ARG A O 1
ATOM 1420 N N . ARG A 1 180 ? -1.208 -2.140 -12.310 1.00 91.19 180 ARG A N 1
ATOM 1421 C CA . ARG A 1 180 ? -0.936 -3.520 -11.880 1.00 91.19 180 ARG A CA 1
ATOM 1422 C C . ARG A 1 180 ? -2.018 -4.477 -12.378 1.00 91.19 180 ARG A C 1
ATOM 1424 O O . ARG A 1 180 ? -1.692 -5.568 -12.836 1.00 91.19 180 ARG A O 1
ATOM 1431 N N . GLY A 1 181 ? -3.287 -4.079 -12.284 1.00 89.25 181 GLY A N 1
ATOM 1432 C CA . GLY A 1 181 ? -4.422 -4.839 -12.813 1.00 89.25 181 GLY A CA 1
ATOM 1433 C C . GLY A 1 181 ? -4.290 -5.113 -14.311 1.00 89.25 181 GLY A C 1
ATOM 1434 O O . GLY A 1 181 ? -4.447 -6.260 -14.718 1.00 89.25 181 GLY A O 1
ATOM 1435 N N . ASP A 1 182 ? -3.908 -4.099 -15.090 1.00 88.00 182 ASP A N 1
ATOM 1436 C CA . ASP A 1 182 ? -3.676 -4.229 -16.536 1.00 88.00 182 ASP A CA 1
ATOM 1437 C C . ASP A 1 182 ? -2.591 -5.288 -16.832 1.00 88.00 182 ASP A C 1
ATOM 1439 O O . ASP A 1 182 ? -2.748 -6.133 -17.707 1.00 88.00 182 ASP A O 1
ATOM 1443 N N . VAL A 1 183 ? -1.505 -5.325 -16.048 1.00 88.56 183 VAL A N 1
ATOM 1444 C CA . VAL A 1 183 ? -0.449 -6.349 -16.196 1.00 88.56 183 VAL A CA 1
ATOM 1445 C C . VAL A 1 183 ? -0.931 -7.746 -15.798 1.00 88.56 183 VAL A C 1
ATOM 1447 O O . VAL A 1 183 ? -0.624 -8.720 -16.480 1.00 88.56 183 VAL A O 1
ATOM 1450 N N . ALA A 1 184 ? -1.681 -7.860 -14.701 1.00 85.06 184 ALA A N 1
ATOM 1451 C CA . ALA A 1 184 ? -2.123 -9.150 -14.175 1.00 85.06 184 ALA A CA 1
ATOM 1452 C C . ALA A 1 184 ? -3.208 -9.815 -15.040 1.00 85.06 184 ALA A C 1
ATOM 1454 O O . ALA A 1 184 ? -3.235 -11.041 -15.155 1.00 85.06 184 ALA A O 1
ATOM 1455 N N . HIS A 1 185 ? -4.109 -9.022 -15.624 1.00 81.88 185 HIS A N 1
ATOM 1456 C CA . HIS A 1 185 ? -5.267 -9.533 -16.355 1.00 81.88 185 HIS A CA 1
ATOM 1457 C C . HIS A 1 185 ? -5.035 -9.659 -17.867 1.00 81.88 185 HIS A C 1
ATOM 1459 O O . HIS A 1 185 ? -5.598 -10.570 -18.473 1.00 81.88 185 HIS A O 1
ATOM 1465 N N . ASP A 1 186 ? -4.171 -8.835 -18.470 1.00 74.69 186 ASP A N 1
ATOM 1466 C CA . ASP A 1 186 ? -3.975 -8.811 -19.930 1.00 74.69 186 ASP A CA 1
ATOM 1467 C C . ASP A 1 186 ? -2.743 -9.600 -20.411 1.00 74.69 186 ASP A C 1
ATOM 1469 O O . ASP A 1 186 ? -2.237 -9.367 -21.513 1.00 74.69 186 ASP A O 1
ATOM 1473 N N . SER A 1 187 ? -2.292 -10.586 -19.626 1.00 58.16 187 SER A N 1
ATOM 1474 C CA . SER A 1 187 ? -1.030 -11.349 -19.748 1.00 58.16 187 SER A CA 1
ATOM 1475 C C . SER A 1 187 ? -0.781 -12.110 -21.070 1.00 58.16 187 SER A C 1
ATOM 1477 O O . SER A 1 187 ? 0.221 -12.805 -21.202 1.00 58.16 187 SER A O 1
ATOM 1479 N N . TRP A 1 188 ? -1.622 -11.939 -22.095 1.00 50.41 188 TRP A N 1
ATOM 1480 C CA . TRP A 1 188 ? -1.424 -12.508 -23.437 1.00 50.41 188 TRP A CA 1
ATOM 1481 C C . TRP A 1 188 ? -1.690 -11.533 -24.602 1.00 50.41 188 TRP A C 1
ATOM 1483 O O . TRP A 1 188 ? -1.236 -11.763 -25.723 1.00 50.41 188 TRP A O 1
ATOM 1493 N N . LYS A 1 189 ? -2.429 -10.432 -24.404 1.00 55.28 189 LYS A N 1
ATOM 1494 C CA . LYS A 1 189 ? -2.886 -9.574 -25.513 1.00 55.28 189 LYS A CA 1
ATOM 1495 C C . LYS A 1 189 ? -2.282 -8.172 -25.423 1.00 55.28 189 LYS A C 1
ATOM 1497 O O . LYS A 1 189 ? -2.917 -7.250 -24.944 1.00 55.28 189 LYS A O 1
ATOM 1502 N N . ARG A 1 190 ? -1.113 -8.002 -26.055 1.00 53.25 190 ARG A N 1
ATOM 1503 C CA . ARG A 1 190 ? -0.543 -6.706 -26.495 1.00 53.25 190 ARG A CA 1
ATOM 1504 C C . ARG A 1 190 ? -0.195 -5.720 -25.364 1.00 53.25 190 ARG A C 1
ATOM 1506 O O . ARG A 1 190 ? -0.890 -4.723 -25.200 1.00 53.25 190 ARG A O 1
ATOM 1513 N N . ASN A 1 191 ? 0.932 -5.910 -24.674 1.00 51.22 191 ASN A N 1
ATOM 1514 C CA . ASN A 1 191 ? 1.313 -5.011 -23.573 1.00 51.22 191 ASN A CA 1
ATOM 1515 C C . ASN A 1 191 ? 2.547 -4.124 -23.784 1.00 51.22 191 ASN A C 1
ATOM 1517 O O . ASN A 1 191 ? 2.949 -3.444 -22.854 1.00 51.22 191 ASN A O 1
ATOM 1521 N N . THR A 1 192 ? 3.096 -3.991 -24.995 1.00 55.78 192 THR A N 1
ATOM 1522 C CA . THR A 1 192 ? 4.143 -2.971 -25.238 1.00 55.78 192 THR A CA 1
ATOM 1523 C C . THR A 1 192 ? 3.626 -1.527 -25.138 1.00 55.78 192 THR A C 1
ATOM 1525 O O . THR A 1 192 ? 4.423 -0.601 -25.081 1.00 55.78 192 THR A O 1
ATOM 1528 N N . ARG A 1 193 ? 2.300 -1.307 -25.105 1.00 58.97 193 ARG A N 1
ATOM 1529 C CA . ARG A 1 193 ? 1.678 0.032 -25.028 1.00 58.97 193 ARG A CA 1
ATOM 1530 C C . ARG A 1 193 ? 1.339 0.518 -23.615 1.00 58.97 193 ARG A C 1
ATOM 1532 O O . ARG A 1 193 ? 0.993 1.685 -23.473 1.00 58.97 193 ARG A O 1
ATOM 1539 N N . THR A 1 194 ? 1.370 -0.344 -22.599 1.00 67.88 194 THR A N 1
ATOM 1540 C CA . THR A 1 194 ? 0.991 0.028 -21.216 1.00 67.88 194 THR A CA 1
ATOM 1541 C C . THR A 1 194 ? 2.193 0.239 -20.301 1.00 67.88 194 THR A C 1
ATOM 1543 O O . THR A 1 194 ? 2.048 0.740 -19.179 1.00 67.88 194 THR A O 1
ATOM 1546 N N . PHE A 1 195 ? 3.380 -0.151 -20.763 1.00 78.94 195 PHE A N 1
ATOM 1547 C CA . PHE A 1 195 ? 4.628 0.130 -20.082 1.00 78.94 195 PHE A CA 1
ATOM 1548 C C . PHE A 1 195 ? 5.188 1.460 -20.572 1.00 78.94 195 PHE A C 1
ATOM 1550 O O . PHE A 1 195 ? 5.358 1.692 -21.767 1.00 78.94 195 PHE A O 1
ATOM 1557 N N . GLU A 1 196 ? 5.430 2.338 -19.610 1.00 85.31 196 GLU A N 1
ATOM 1558 C CA . GLU A 1 196 ? 6.250 3.529 -19.790 1.00 85.31 196 GLU A CA 1
ATOM 1559 C C . GLU A 1 196 ? 7.724 3.147 -19.565 1.00 85.31 196 GLU A C 1
ATOM 1561 O O . GLU A 1 196 ? 8.029 1.990 -19.262 1.00 85.31 196 GLU A O 1
ATOM 1566 N N . SER A 1 197 ? 8.650 4.096 -19.724 1.00 90.56 197 SER A N 1
ATOM 1567 C CA . SER A 1 197 ? 10.074 3.817 -19.509 1.00 90.56 1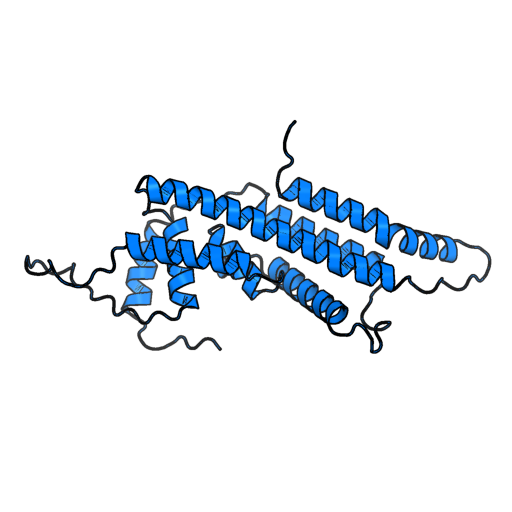97 SER A CA 1
ATOM 1568 C C . SER A 1 197 ? 10.367 3.397 -18.064 1.00 90.56 197 SER A C 1
ATOM 1570 O O . SER A 1 197 ? 9.665 3.788 -17.123 1.00 90.56 197 SER A O 1
ATOM 1572 N N . ALA A 1 198 ? 11.446 2.632 -17.880 1.00 93.75 198 ALA A N 1
ATOM 1573 C CA . ALA A 1 198 ? 11.884 2.167 -16.565 1.00 93.75 198 ALA A CA 1
ATOM 1574 C C . ALA A 1 198 ? 12.122 3.331 -15.579 1.00 93.75 198 ALA A C 1
ATOM 1576 O O . ALA A 1 198 ? 11.752 3.233 -14.410 1.00 93.75 198 ALA A O 1
ATOM 1577 N N . GLU A 1 199 ? 12.639 4.470 -16.054 1.00 94.69 199 GLU A N 1
ATOM 1578 C CA . GLU A 1 199 ? 12.812 5.683 -15.236 1.00 94.69 199 GLU A CA 1
ATOM 1579 C C . GLU A 1 199 ? 11.487 6.266 -14.725 1.00 94.69 199 GLU A C 1
ATOM 1581 O O . GLU A 1 199 ? 11.401 6.747 -13.590 1.00 94.69 199 GLU A O 1
ATOM 1586 N N . ILE A 1 200 ? 10.423 6.212 -15.534 1.00 94.56 200 ILE A N 1
ATOM 1587 C CA . ILE A 1 200 ? 9.106 6.704 -15.118 1.00 94.56 200 ILE A CA 1
ATOM 1588 C C . ILE A 1 200 ? 8.511 5.776 -14.053 1.00 94.56 200 ILE A C 1
ATOM 1590 O O . ILE A 1 200 ? 7.975 6.260 -13.053 1.00 94.56 200 ILE A O 1
ATOM 1594 N N . GLU A 1 201 ? 8.632 4.456 -14.222 1.00 94.94 201 GLU A N 1
ATOM 1595 C CA . GLU A 1 201 ? 8.194 3.481 -13.213 1.00 94.94 201 GLU A CA 1
ATOM 1596 C C . GLU A 1 201 ? 8.963 3.639 -11.892 1.00 94.94 201 GLU A C 1
ATOM 1598 O O . GLU A 1 201 ? 8.347 3.642 -10.821 1.00 94.94 201 GLU A O 1
ATOM 1603 N N . ARG A 1 202 ? 10.283 3.858 -11.962 1.00 97.19 202 ARG A N 1
ATOM 1604 C CA . ARG A 1 202 ? 11.133 4.156 -10.800 1.00 97.19 202 ARG A CA 1
ATOM 1605 C C . ARG A 1 202 ? 10.670 5.420 -10.081 1.00 97.19 202 ARG A C 1
ATOM 1607 O O . ARG A 1 202 ? 10.365 5.377 -8.891 1.00 97.19 202 ARG A O 1
ATOM 1614 N N . THR A 1 203 ? 10.587 6.534 -10.807 1.00 97.38 203 THR A N 1
ATOM 1615 C CA . THR A 1 203 ? 10.205 7.846 -10.260 1.00 97.38 203 THR A CA 1
ATOM 1616 C C . THR A 1 203 ? 8.833 7.797 -9.599 1.00 97.38 203 THR A C 1
ATOM 1618 O O . THR A 1 203 ? 8.629 8.357 -8.521 1.00 97.38 203 THR A O 1
ATOM 1621 N N . ARG A 1 204 ? 7.888 7.084 -10.217 1.00 96.19 204 ARG A N 1
ATOM 1622 C CA . ARG A 1 204 ? 6.542 6.893 -9.680 1.00 96.19 204 ARG A CA 1
ATOM 1623 C C . ARG A 1 204 ? 6.550 6.150 -8.353 1.00 96.19 204 ARG A C 1
ATOM 1625 O O . ARG A 1 204 ? 5.911 6.611 -7.412 1.00 96.19 204 ARG A O 1
ATOM 1632 N N . LEU A 1 205 ? 7.264 5.025 -8.266 1.00 97.69 205 LEU A N 1
ATOM 1633 C CA . LEU A 1 205 ? 7.352 4.276 -7.015 1.00 97.69 205 LEU A CA 1
ATOM 1634 C C . LEU A 1 205 ? 7.999 5.123 -5.914 1.00 97.69 205 LEU A C 1
ATOM 1636 O O . LEU A 1 205 ? 7.462 5.186 -4.814 1.00 97.69 205 LEU A O 1
ATOM 1640 N N . LEU A 1 206 ? 9.095 5.824 -6.218 1.00 98.12 206 LEU A N 1
ATOM 1641 C CA . LEU A 1 206 ? 9.755 6.714 -5.257 1.00 98.12 206 LEU A CA 1
ATOM 1642 C C . LEU A 1 206 ? 8.827 7.843 -4.785 1.00 98.12 206 LEU A C 1
ATOM 1644 O O . LEU A 1 206 ? 8.754 8.109 -3.591 1.00 98.12 206 LEU A O 1
ATOM 1648 N N . THR A 1 207 ? 8.043 8.429 -5.694 1.00 98.00 207 THR A N 1
ATOM 1649 C CA . THR A 1 207 ? 7.035 9.446 -5.352 1.00 98.00 207 THR A CA 1
ATOM 1650 C C . THR A 1 207 ? 5.976 8.882 -4.402 1.00 98.00 207 THR A C 1
ATOM 1652 O O . THR A 1 207 ? 5.637 9.519 -3.409 1.00 98.00 207 THR A O 1
ATOM 1655 N N . ILE A 1 208 ? 5.472 7.671 -4.664 1.00 97.81 208 ILE A N 1
ATOM 1656 C CA . ILE A 1 208 ? 4.520 6.996 -3.770 1.00 97.81 208 ILE A CA 1
ATOM 1657 C C . ILE A 1 208 ? 5.151 6.754 -2.392 1.00 97.81 208 ILE A C 1
ATOM 1659 O O . ILE A 1 208 ? 4.510 7.030 -1.381 1.00 97.81 208 ILE A O 1
ATOM 1663 N N . LEU A 1 209 ? 6.396 6.272 -2.335 1.00 97.88 209 LEU A N 1
ATOM 1664 C CA . LEU A 1 209 ? 7.101 6.027 -1.073 1.00 97.88 209 LEU A CA 1
ATOM 1665 C C . LEU A 1 209 ? 7.300 7.313 -0.266 1.00 97.88 209 LEU A C 1
ATOM 1667 O O . LEU A 1 209 ? 7.085 7.300 0.945 1.00 97.88 209 LEU A O 1
ATOM 1671 N N . ASP A 1 210 ? 7.642 8.422 -0.919 1.00 97.06 210 ASP A N 1
ATOM 1672 C CA . ASP A 1 210 ? 7.772 9.725 -0.264 1.00 97.06 210 ASP A CA 1
ATOM 1673 C C . ASP A 1 210 ? 6.428 10.230 0.268 1.00 97.06 210 ASP A C 1
ATOM 1675 O O . ASP A 1 210 ? 6.352 10.697 1.405 1.00 97.06 210 ASP A O 1
ATOM 1679 N N . LEU A 1 211 ? 5.348 10.095 -0.507 1.00 96.06 211 LEU A N 1
ATOM 1680 C CA . LEU A 1 211 ? 3.999 10.448 -0.058 1.00 96.06 211 LEU A CA 1
ATOM 1681 C C . LEU A 1 211 ? 3.565 9.591 1.144 1.00 96.06 211 LEU A C 1
ATOM 1683 O O . LEU A 1 211 ? 3.048 10.130 2.122 1.00 96.06 211 LEU A O 1
ATOM 1687 N N . ILE A 1 212 ? 3.834 8.279 1.119 1.00 96.06 212 ILE A N 1
ATOM 1688 C CA . ILE A 1 212 ? 3.573 7.376 2.252 1.00 96.06 212 ILE A CA 1
ATOM 1689 C C . ILE A 1 212 ? 4.370 7.816 3.478 1.00 96.06 212 ILE A C 1
ATOM 1691 O O . ILE A 1 212 ? 3.796 7.964 4.555 1.00 96.06 212 ILE A O 1
ATOM 1695 N N . LYS A 1 213 ? 5.674 8.063 3.323 1.00 95.38 213 LYS A N 1
ATOM 1696 C CA . LYS A 1 213 ? 6.541 8.513 4.415 1.00 95.38 213 LYS A CA 1
ATOM 1697 C C . LYS A 1 213 ? 6.018 9.803 5.033 1.00 95.38 213 LYS A C 1
ATOM 1699 O O . LYS A 1 213 ? 5.869 9.892 6.249 1.00 95.38 213 LYS A O 1
ATOM 1704 N N . ASN A 1 214 ? 5.703 10.783 4.190 1.00 93.25 214 ASN A N 1
ATOM 1705 C CA . ASN A 1 214 ? 5.242 12.096 4.617 1.00 93.25 214 ASN A CA 1
ATOM 1706 C C . ASN A 1 214 ? 3.886 12.049 5.321 1.00 93.25 214 ASN A C 1
ATOM 1708 O O . ASN A 1 214 ? 3.656 12.853 6.221 1.00 93.25 214 ASN A O 1
ATOM 1712 N N . PHE A 1 215 ? 3.011 11.122 4.934 1.00 92.31 215 PHE A N 1
ATOM 1713 C CA . PHE A 1 215 ? 1.679 11.007 5.514 1.00 92.31 215 PHE A CA 1
ATOM 1714 C C . PHE A 1 215 ? 1.630 10.110 6.762 1.00 92.31 215 PHE A C 1
ATOM 1716 O O . PHE A 1 215 ? 1.062 10.503 7.779 1.00 92.31 215 PHE A O 1
ATOM 1723 N N . TYR A 1 216 ? 2.211 8.908 6.697 1.00 91.00 216 TYR A N 1
ATOM 1724 C CA . TYR A 1 216 ? 2.065 7.874 7.732 1.00 91.00 216 TYR A CA 1
ATOM 1725 C C . TYR A 1 216 ? 3.241 7.787 8.713 1.00 91.00 216 TYR A C 1
ATOM 1727 O O . TYR A 1 216 ? 3.053 7.282 9.819 1.00 91.00 216 TYR A O 1
ATOM 1735 N N . GLU A 1 217 ? 4.445 8.236 8.338 1.00 89.50 217 GLU A N 1
ATOM 1736 C CA . GLU A 1 217 ? 5.659 8.058 9.161 1.00 89.50 217 GLU A CA 1
ATOM 1737 C C . GLU A 1 217 ? 6.205 9.362 9.741 1.00 89.50 217 GLU A C 1
ATOM 1739 O O . GLU A 1 217 ? 6.810 9.367 10.816 1.00 89.50 217 GLU A O 1
ATOM 1744 N N . SER A 1 218 ? 6.005 10.486 9.053 1.00 80.94 218 SER A N 1
ATOM 1745 C CA . SER A 1 218 ? 6.330 11.802 9.587 1.00 80.94 218 SER A CA 1
ATOM 1746 C C . SER A 1 218 ? 5.438 12.057 10.799 1.00 80.94 218 SER A C 1
ATOM 1748 O O . SER A 1 218 ? 4.280 12.425 10.652 1.00 80.94 218 SER A O 1
ATOM 1750 N N . ASN A 1 219 ? 6.003 11.839 11.990 1.00 51.94 219 ASN A N 1
ATOM 1751 C CA . ASN A 1 219 ? 5.455 11.965 13.350 1.00 51.94 219 ASN A CA 1
ATOM 1752 C C . ASN A 1 219 ? 4.806 13.321 13.717 1.00 51.94 219 ASN A C 1
ATOM 1754 O O . ASN A 1 219 ? 4.773 13.714 14.885 1.00 51.94 219 ASN A O 1
ATOM 1758 N N . LEU A 1 220 ? 4.210 14.039 12.774 1.00 47.00 220 LEU A N 1
ATOM 1759 C CA . LEU A 1 220 ? 3.057 14.856 13.086 1.00 47.00 220 LEU A CA 1
ATOM 1760 C C . LEU A 1 220 ? 1.924 13.874 13.369 1.00 47.00 220 LEU A C 1
ATOM 1762 O O . LEU A 1 220 ? 1.106 13.581 12.501 1.00 47.00 220 LEU A O 1
ATOM 1766 N N . ALA A 1 221 ? 1.861 13.382 14.615 1.00 41.03 221 ALA A N 1
ATOM 1767 C CA . ALA A 1 221 ? 0.575 13.038 15.207 1.00 41.03 221 ALA A CA 1
ATOM 1768 C C . ALA A 1 221 ? -0.402 14.095 14.681 1.00 41.03 221 ALA A C 1
ATOM 1770 O O . ALA A 1 221 ? -0.074 15.277 14.858 1.00 41.03 221 ALA A O 1
ATOM 1771 N N . PRO A 1 222 ? -1.478 13.724 13.953 1.00 43.03 222 PRO A N 1
ATOM 1772 C CA . PRO A 1 222 ? -2.371 14.708 13.356 1.00 43.03 222 PRO A CA 1
ATOM 1773 C C . PRO A 1 222 ? -2.656 15.689 14.466 1.00 43.03 222 PRO A C 1
ATOM 1775 O O . PRO A 1 222 ? -3.125 15.223 15.507 1.00 43.03 222 PRO A O 1
ATOM 1778 N N . ILE A 1 223 ? -2.205 16.949 14.309 1.00 39.16 223 ILE A N 1
ATOM 1779 C CA . ILE A 1 223 ? -2.114 17.928 15.399 1.00 39.16 223 ILE A CA 1
ATOM 1780 C C . ILE A 1 223 ? -3.379 17.740 16.205 1.00 39.16 223 ILE A C 1
ATOM 1782 O O . ILE A 1 223 ? -4.473 18.016 15.698 1.00 39.16 223 ILE A O 1
ATOM 1786 N N . TYR A 1 224 ? -3.226 17.135 17.387 1.00 42.31 224 TYR A N 1
ATOM 1787 C CA . TYR A 1 224 ? -4.349 16.632 18.160 1.00 42.31 224 TYR A CA 1
ATOM 1788 C C . TYR A 1 224 ? -4.955 17.861 18.818 1.00 42.31 224 TYR A C 1
ATOM 1790 O O . TYR A 1 224 ? -4.835 18.100 20.015 1.00 42.31 224 TYR A O 1
ATOM 1798 N N . THR A 1 225 ? -5.578 18.707 17.998 1.00 35.94 225 THR A N 1
ATOM 1799 C CA . THR A 1 225 ? -6.564 19.654 18.466 1.00 35.94 225 THR A CA 1
ATOM 1800 C C . THR A 1 225 ? -7.599 18.791 19.176 1.00 35.94 225 THR A C 1
ATOM 1802 O O . THR A 1 225 ? -8.080 17.822 18.581 1.00 35.94 225 THR A O 1
ATOM 1805 N N . PRO A 1 226 ? -7.909 19.051 20.457 1.00 38.03 226 PRO A N 1
ATOM 1806 C CA . PRO A 1 226 ? -8.806 18.202 21.225 1.00 38.03 226 PRO A CA 1
ATOM 1807 C C . PRO A 1 226 ? -10.197 18.171 20.566 1.00 38.03 226 PRO A C 1
ATOM 1809 O O . PRO A 1 226 ? -11.081 18.972 20.864 1.00 38.03 226 PRO A O 1
ATOM 1812 N N . ARG A 1 227 ? -10.427 17.218 19.657 1.00 48.59 227 ARG A N 1
ATOM 1813 C CA . ARG A 1 227 ? -11.682 17.035 18.912 1.00 48.59 227 ARG A CA 1
ATOM 1814 C C . ARG A 1 227 ? -12.774 16.364 19.756 1.00 48.59 227 ARG A C 1
ATOM 1816 O O . ARG A 1 227 ? -13.808 15.993 19.203 1.00 48.59 227 ARG A O 1
ATOM 1823 N N . LYS A 1 228 ? -12.630 16.289 21.092 1.00 43.62 228 LYS A N 1
ATOM 1824 C CA . LYS A 1 228 ? -13.692 15.818 22.011 1.00 43.62 228 LYS A CA 1
ATOM 1825 C C . LYS A 1 228 ? -15.025 16.547 21.774 1.00 43.62 228 LYS A C 1
ATOM 1827 O O . LYS A 1 228 ? -16.082 15.940 21.890 1.00 43.62 228 LYS A O 1
ATOM 1832 N N . LYS A 1 229 ? -14.992 17.825 21.368 1.00 42.09 229 LYS A N 1
ATOM 1833 C CA . LYS A 1 229 ? -16.209 18.609 21.082 1.00 42.09 229 LYS A CA 1
ATOM 1834 C C . LYS A 1 229 ? -16.786 18.393 19.678 1.00 42.09 229 LYS A C 1
ATOM 1836 O O . LYS A 1 229 ? -17.990 18.547 19.500 1.00 42.09 229 LYS A O 1
ATOM 1841 N N . ARG A 1 230 ? -15.969 18.019 18.685 1.00 45.66 230 ARG A N 1
ATOM 1842 C CA . ARG A 1 230 ? -16.419 17.884 17.288 1.00 45.66 230 ARG A CA 1
ATOM 1843 C C . ARG A 1 230 ? -17.083 16.533 17.029 1.00 45.66 230 ARG A C 1
ATOM 1845 O O . ARG A 1 230 ? -18.054 16.497 16.294 1.00 45.66 230 ARG A O 1
ATOM 1852 N N . TRP A 1 231 ? -16.638 15.470 17.701 1.00 45.09 231 TRP A N 1
ATOM 1853 C CA . TRP A 1 231 ? -17.251 14.139 17.615 1.00 45.09 231 TRP A CA 1
ATOM 1854 C C . TRP A 1 231 ? -18.650 14.081 18.218 1.00 45.09 231 TRP A C 1
ATOM 1856 O O . TRP A 1 231 ? -19.594 13.719 17.521 1.00 45.09 231 TRP A O 1
ATOM 1866 N N . PHE A 1 232 ? -18.806 14.517 19.473 1.00 43.19 232 PHE A N 1
ATOM 1867 C CA . PHE A 1 232 ? -20.129 14.600 20.092 1.00 43.19 232 PHE A CA 1
ATOM 1868 C C . PHE A 1 232 ? -21.035 15.556 19.317 1.00 43.19 232 PHE A C 1
ATOM 1870 O O . PHE A 1 232 ? -22.187 15.226 19.087 1.00 43.19 232 PHE A O 1
ATOM 1877 N N . SER A 1 233 ? -20.531 16.700 18.844 1.00 42.69 233 SER A N 1
ATOM 1878 C CA . SER A 1 233 ? -21.333 17.624 18.034 1.00 42.69 233 SER A CA 1
ATOM 1879 C C . SER A 1 233 ? -21.708 17.048 16.660 1.00 42.69 233 SER A C 1
ATOM 1881 O O . SER A 1 233 ? -22.861 17.155 16.266 1.00 42.69 233 SER A O 1
ATOM 1883 N N . PHE A 1 234 ? -20.807 16.377 15.937 1.00 46.00 234 PHE A N 1
ATOM 1884 C CA . PHE A 1 234 ? -21.102 15.805 14.617 1.00 46.00 234 PHE A CA 1
ATOM 1885 C C . PHE A 1 234 ? -22.093 14.636 14.711 1.00 46.00 234 PHE A C 1
ATOM 1887 O O . PHE A 1 234 ? -23.098 14.643 13.999 1.00 46.00 234 PHE A O 1
ATOM 1894 N N . PHE A 1 235 ? -21.897 13.710 15.661 1.00 48.62 235 PHE A N 1
ATOM 1895 C CA . PHE A 1 235 ? -22.876 12.654 15.951 1.00 48.62 235 PHE A CA 1
ATOM 1896 C C . PHE A 1 235 ? -24.223 13.236 16.401 1.00 48.62 235 PHE A C 1
ATOM 1898 O O . PHE A 1 235 ? -25.270 12.791 15.940 1.00 48.62 235 PHE A O 1
ATOM 1905 N N . LYS A 1 236 ? -24.219 14.273 17.249 1.00 43.25 236 LYS A N 1
ATOM 1906 C CA . LYS A 1 236 ? -25.449 14.876 17.786 1.00 43.25 236 LYS A CA 1
ATOM 1907 C C . LYS A 1 236 ? -26.185 15.770 16.775 1.00 43.25 236 LYS A C 1
ATOM 1909 O O . LYS A 1 236 ? -27.400 15.881 16.857 1.00 43.25 236 LYS A O 1
ATOM 1914 N N . THR A 1 237 ? -25.487 16.372 15.808 1.00 39.97 237 THR A N 1
ATOM 1915 C CA . THR A 1 237 ? -26.057 17.393 14.903 1.00 39.97 237 THR A CA 1
ATOM 1916 C C . THR A 1 237 ? -26.332 16.866 13.494 1.00 39.97 237 THR A C 1
ATOM 1918 O O . THR A 1 237 ? -27.361 17.204 12.920 1.00 39.97 237 THR A O 1
ATOM 1921 N N . GLN A 1 238 ? -25.463 16.035 12.908 1.00 43.50 238 GLN A N 1
ATOM 1922 C CA . GLN A 1 238 ? -25.653 15.536 11.534 1.00 43.50 238 GLN A CA 1
ATOM 1923 C C . GLN A 1 238 ? -26.454 14.233 11.497 1.00 43.50 238 GLN A C 1
ATOM 1925 O O . GLN A 1 238 ? -27.318 14.073 10.638 1.00 43.50 238 GLN A O 1
ATOM 1930 N N . TRP A 1 239 ? -26.234 13.335 12.458 1.00 45.44 239 TRP A N 1
ATOM 1931 C CA . TRP A 1 239 ? -26.890 12.027 12.454 1.00 45.44 239 TRP A CA 1
ATOM 1932 C C . TRP A 1 239 ? -28.331 12.063 12.980 1.00 45.44 239 TRP A C 1
ATOM 1934 O O . TRP A 1 239 ? -29.184 11.335 12.482 1.00 45.44 239 TRP A O 1
ATOM 1944 N N . PHE A 1 240 ? -28.642 12.981 13.904 1.00 40.16 240 PHE A N 1
ATOM 1945 C CA . PHE A 1 240 ? -30.022 13.221 14.343 1.00 40.16 240 PHE A CA 1
ATOM 1946 C C . PHE A 1 240 ? -30.832 14.120 13.393 1.00 40.16 240 PHE A C 1
ATOM 1948 O O . PHE A 1 240 ? -32.058 14.059 13.436 1.00 40.16 240 PHE A O 1
ATOM 1955 N N . SER A 1 241 ? -30.200 14.935 12.530 1.00 34.16 241 SER A N 1
ATOM 1956 C CA . SER A 1 241 ? -30.935 15.893 11.676 1.00 34.16 241 SER A CA 1
ATOM 1957 C C . SER A 1 241 ? -31.110 15.481 10.211 1.00 34.16 241 SER A C 1
ATOM 1959 O O . SER A 1 241 ? -32.032 15.979 9.566 1.00 34.16 241 SER A O 1
ATOM 1961 N N . LYS A 1 242 ? -30.298 14.568 9.656 1.00 37.09 242 LYS A N 1
ATOM 1962 C CA . LYS A 1 242 ? -30.385 14.212 8.227 1.00 37.09 242 LYS A CA 1
ATOM 1963 C C . LYS A 1 242 ? -30.810 12.768 8.005 1.00 37.09 242 LYS A C 1
ATOM 1965 O O . LYS A 1 242 ? -30.003 11.856 7.877 1.00 37.09 242 LYS A O 1
ATOM 1970 N N . ARG A 1 243 ? -32.126 12.601 7.891 1.00 40.53 243 ARG A N 1
ATOM 1971 C CA . ARG A 1 243 ? -32.823 11.340 7.613 1.00 40.53 243 ARG A CA 1
ATOM 1972 C C . ARG A 1 243 ? -33.013 11.026 6.116 1.00 40.53 243 ARG A C 1
ATOM 1974 O O . ARG A 1 243 ? -33.835 10.169 5.824 1.00 40.53 243 ARG A O 1
ATOM 1981 N N . SER A 1 244 ? -32.343 11.691 5.161 1.00 35.59 244 SER A N 1
ATOM 1982 C CA . SER A 1 244 ? -32.742 11.537 3.740 1.00 35.59 244 SER A CA 1
ATOM 1983 C C . SER A 1 244 ? -31.678 11.523 2.641 1.00 35.59 244 SER A C 1
ATOM 1985 O O . SER A 1 244 ? -32.057 11.349 1.489 1.00 35.59 244 SER A O 1
ATOM 1987 N N . LEU A 1 245 ? -30.380 11.676 2.900 1.00 35.09 245 LEU A N 1
ATOM 1988 C CA . LEU A 1 245 ? -29.431 11.880 1.796 1.00 35.09 245 LEU A CA 1
ATOM 1989 C C . LEU A 1 245 ? -28.097 11.211 2.077 1.00 35.09 245 LEU A C 1
ATOM 1991 O O . LEU A 1 245 ? -27.217 11.895 2.563 1.00 35.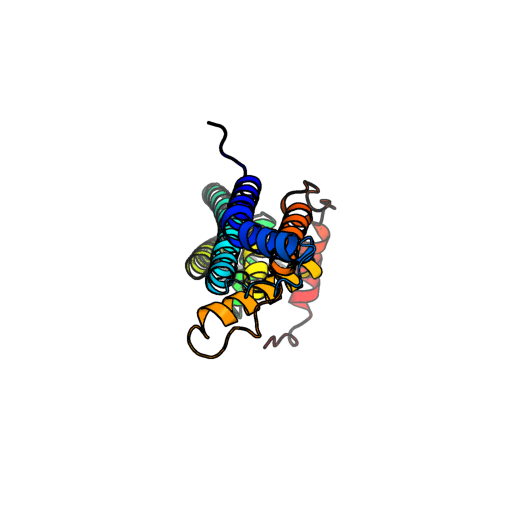09 245 LEU A O 1
ATOM 1995 N N . TYR A 1 246 ? -27.963 9.917 1.776 1.00 34.81 246 TYR A N 1
ATOM 1996 C CA . TYR A 1 246 ? -26.706 9.315 1.306 1.00 34.81 246 TYR A CA 1
ATOM 1997 C C . TYR A 1 246 ? -27.007 7.959 0.649 1.00 34.81 246 TYR A C 1
ATOM 1999 O O . TYR A 1 246 ? -26.983 6.916 1.297 1.00 34.81 246 TYR A O 1
ATOM 2007 N N . GLN A 1 247 ? -27.307 7.988 -0.652 1.00 28.59 247 GLN A N 1
ATOM 2008 C CA . GLN A 1 247 ? -26.997 6.877 -1.551 1.00 28.59 247 GLN A CA 1
ATOM 2009 C C . GLN A 1 247 ? -25.601 7.161 -2.112 1.00 28.59 247 GLN A C 1
ATOM 2011 O O . GLN A 1 247 ? -25.420 8.143 -2.827 1.00 28.59 247 GLN A O 1
ATOM 2016 N N . TRP A 1 248 ? -24.618 6.346 -1.737 1.00 34.44 248 TRP A N 1
ATOM 2017 C CA . TRP A 1 248 ? -23.329 6.276 -2.420 1.00 34.44 248 TRP A CA 1
ATOM 2018 C C . TRP A 1 248 ? -23.366 5.006 -3.270 1.00 34.44 248 TRP A C 1
ATOM 2020 O O . TRP A 1 248 ? -23.480 3.914 -2.709 1.00 34.44 248 TRP A O 1
ATOM 2030 N N . ASN A 1 249 ? -23.368 5.180 -4.594 1.00 30.75 249 ASN A N 1
ATOM 2031 C CA . ASN A 1 249 ? -23.108 4.108 -5.560 1.00 30.75 249 ASN A CA 1
ATOM 2032 C C . ASN A 1 249 ? -21.618 3.767 -5.574 1.00 30.75 249 ASN A C 1
ATOM 2034 O O . ASN A 1 249 ? -20.813 4.713 -5.416 1.00 30.75 249 ASN A O 1
#

Sequence (249 aa):
MSTLSPFEHLFQRCDELIKKYLDPIIKAEQDALNSSEPVQVPLPDFDSLAAFRLLSHAELEGYFEAKAKETLKILDQDFEAGKIETSKFASLIFLFILKKQIAKKWTATGLGDDASIKNAETTDFKDLAQQALGYGRQFIEGNNGVKENSIQVLSALMGYFSDELDPVLLKELNLYGKRRGDVAHDSWKRNTRTFESAEIERTRLLTILDLIKNFYESNLAPIYTPRKKRWFSFFKTQWFSKRSLYQWN

Secondary structure (DSSP, 8-state):
-PPPPHHHHHHHHHHHHHHHHTHHHHHHHHHHHH-SS-PPPPPP-HHHHHHHHHHHHHHHHHHHHHHHHHHHHHHHHHHHTT---SHHHHHHHHHHHHHTT-------TTSS--TTTTSS----HHHHHHHHHHHHHHHHHT--S--HHHHHHHHHHHT--TTTS-HHHHHHHHHHHHHHHHHHH-TTS--TTT---HHHHHHHHHHHHHHHIIIIIS--------THHHHHHHIIIIITT--S-----

Foldseek 3Di:
DDDDDLLRVLVVQLVVLLVPQQVVLVVQQVVCVPDPDPRDRDDHPVVSVLVSLQRNQVSVLVSLLVLLVVLLVVLVVCLVVVNCPDLLLVLLLVLVCVVVVPPDPPDPPPPDPDPPPPDDPPPDSSVSSVVSSVVSVVLSVPDDGQALVNNQSSVSSSNDHPVLQDPVLNVLRNVSRVLNVCSVPVVDPDDPVSDDHSVVVSVSSVVNSVSCCVRPVPPPPVVCPPCVVVVCCCCVPVVVPDPDDDDDD

Radius of gyration: 23.61 Å; Cα contacts (8 Å, |Δi|>4): 177; chains: 1; bounding box: 68×32×69 Å

pLDDT: mean 78.93, std 21.06, range [28.59, 98.5]

Mean predicted aligned error: 10.54 Å